Protein AF-A0A7Y4WXP3-F1 (afdb_monomer_lite)

Secondary structure (DSSP, 8-state):
--EEE-S--HHHHHHHHHHHHHHHHTSTTSEEEEEEEE-GGGHHHHHHHHHHHHHHHHHTTHHHHSEEEEEEEE-SSS-EEEEEEE-TTPPPP--TTB--S----TTPPPEEEEEE----TT-SS---TTHHHHHHHHHHH-TT-EEEEEEEESSHHHHHHHHHHHHHHHHHTT---GGGEEEEEEE-SS--S--SPEEEEEEE-

pLDDT: mean 90.66, std 10.78, range [45.22, 98.44]

Structure (mmCIF, N/CA/C/O backbone):
data_AF-A0A7Y4WXP3-F1
#
_entry.id   AF-A0A7Y4WXP3-F1
#
loop_
_atom_site.group_PDB
_atom_site.id
_atom_site.type_symbol
_atom_site.label_atom_id
_atom_site.label_alt_id
_atom_site.label_comp_id
_atom_site.label_asym_id
_atom_site.label_entity_id
_atom_site.label_seq_id
_atom_site.pdbx_PDB_ins_code
_atom_site.Cartn_x
_atom_site.Cartn_y
_atom_site.Cartn_z
_atom_site.occupancy
_atom_site.B_iso_or_equiv
_atom_site.auth_seq_id
_atom_site.auth_comp_id
_atom_site.auth_asym_id
_atom_site.auth_atom_id
_atom_site.pdbx_PDB_model_num
ATOM 1 N N . MET A 1 1 ? -19.118 2.202 16.309 1.00 78.50 1 MET A N 1
ATOM 2 C CA . MET A 1 1 ? -18.748 2.548 14.924 1.00 78.50 1 MET A CA 1
ATOM 3 C C . MET A 1 1 ? -19.053 4.016 14.729 1.00 78.50 1 MET A C 1
ATOM 5 O O . MET A 1 1 ? -20.111 4.427 15.189 1.00 78.50 1 MET A O 1
ATOM 9 N N . LEU A 1 2 ? -18.136 4.791 14.154 1.00 85.81 2 LEU A N 1
ATOM 10 C CA . LEU A 1 2 ? -18.367 6.211 13.863 1.00 85.81 2 LEU A CA 1
ATOM 11 C C . LEU A 1 2 ? -18.708 6.435 12.396 1.00 85.81 2 LEU A C 1
ATOM 13 O O . LEU A 1 2 ? -19.582 7.239 12.097 1.00 85.81 2 LEU A O 1
ATOM 17 N N . ASP A 1 3 ? -18.035 5.707 11.507 1.00 90.44 3 ASP A N 1
ATOM 18 C CA . ASP A 1 3 ? -18.220 5.837 10.068 1.00 90.44 3 ASP A CA 1
ATOM 19 C C . ASP A 1 3 ? -18.029 4.487 9.361 1.00 90.44 3 ASP A C 1
ATOM 21 O O . ASP A 1 3 ? -17.234 3.650 9.805 1.00 90.44 3 ASP A O 1
ATOM 25 N N . GLU A 1 4 ? -18.759 4.288 8.265 1.00 93.62 4 GLU A N 1
ATOM 26 C CA . GLU A 1 4 ? -18.617 3.163 7.338 1.00 93.62 4 GLU A CA 1
ATOM 27 C C . GLU A 1 4 ? -18.835 3.658 5.907 1.00 93.62 4 GLU A C 1
ATOM 29 O O . GLU A 1 4 ? -19.832 4.317 5.604 1.00 93.62 4 GLU A O 1
ATOM 34 N N . HIS A 1 5 ? -17.920 3.308 5.006 1.00 93.62 5 HIS A N 1
ATOM 35 C CA . HIS A 1 5 ? -18.053 3.645 3.595 1.00 93.62 5 HIS A CA 1
ATOM 36 C C . HIS A 1 5 ? -17.331 2.647 2.686 1.00 93.62 5 HIS A C 1
ATOM 38 O O . HIS A 1 5 ? -16.432 1.919 3.106 1.00 93.62 5 HIS A O 1
ATOM 44 N N . GLY A 1 6 ? -17.722 2.625 1.411 1.00 92.69 6 GLY A N 1
ATOM 45 C CA . GLY A 1 6 ? -17.016 1.882 0.370 1.00 92.69 6 GLY A CA 1
ATOM 46 C C . GLY A 1 6 ? -15.751 2.600 -0.108 1.00 92.69 6 GLY A C 1
ATOM 47 O O . GLY A 1 6 ? -15.173 3.449 0.576 1.00 92.69 6 GLY A O 1
ATOM 48 N N . LEU A 1 7 ? -15.321 2.303 -1.331 1.00 87.62 7 LEU A N 1
ATOM 49 C CA . LEU A 1 7 ? -14.223 3.035 -1.955 1.00 87.62 7 LEU A CA 1
ATOM 50 C C . LEU A 1 7 ? -14.673 4.428 -2.392 1.00 87.62 7 LEU A C 1
ATOM 52 O O . LEU A 1 7 ? -15.481 4.570 -3.304 1.00 87.62 7 LEU A O 1
ATOM 56 N N . LEU A 1 8 ? -14.082 5.446 -1.776 1.00 87.69 8 LEU A N 1
ATOM 57 C CA . LEU A 1 8 ? -14.310 6.842 -2.124 1.00 87.69 8 LEU A CA 1
ATOM 58 C C . LEU A 1 8 ? -13.128 7.422 -2.919 1.00 87.69 8 LEU A C 1
ATOM 60 O O . LEU A 1 8 ? -12.007 6.872 -2.872 1.00 87.69 8 LEU A O 1
ATOM 64 N N . PRO A 1 9 ? -13.351 8.540 -3.638 1.00 85.44 9 PRO A N 1
ATOM 65 C CA . PRO A 1 9 ? -12.279 9.419 -4.080 1.00 85.44 9 PRO A CA 1
ATOM 66 C C . PRO A 1 9 ? -11.351 9.784 -2.920 1.00 85.44 9 PRO A C 1
ATOM 68 O O . PRO A 1 9 ? -11.688 9.644 -1.739 1.00 85.44 9 PRO A O 1
ATOM 71 N N . CYS A 1 10 ? -10.138 10.200 -3.260 1.00 82.50 10 CYS A N 1
ATOM 72 C CA . CYS A 1 10 ? -9.115 10.447 -2.258 1.00 82.50 10 CYS A CA 1
ATOM 73 C C . CYS A 1 10 ? -9.513 11.559 -1.289 1.00 82.50 10 CYS A C 1
ATOM 75 O O . CYS A 1 10 ? -9.495 11.324 -0.088 1.00 82.50 10 CYS A O 1
ATOM 77 N N . ASP A 1 11 ? -9.959 12.701 -1.807 1.00 85.69 11 ASP A N 1
ATOM 78 C CA . ASP A 1 11 ? -10.317 13.878 -1.010 1.00 85.69 11 ASP A CA 1
ATOM 79 C C . ASP A 1 11 ? -11.408 13.552 0.017 1.00 85.69 11 ASP A C 1
ATOM 81 O O . ASP A 1 11 ? -11.252 13.837 1.203 1.00 85.69 11 ASP A O 1
ATOM 85 N N . ASP A 1 12 ? -12.451 12.834 -0.409 1.00 89.75 12 ASP A N 1
ATOM 86 C CA . ASP A 1 12 ? -13.522 12.355 0.471 1.00 89.75 12 ASP A CA 1
ATOM 87 C C . ASP A 1 12 ? -12.998 11.385 1.538 1.00 89.75 12 ASP A C 1
ATOM 89 O O . ASP A 1 12 ? -13.399 11.444 2.702 1.00 89.75 12 ASP A O 1
ATOM 93 N N . SER A 1 13 ? -12.083 10.487 1.153 1.00 88.81 13 SER A N 1
ATOM 94 C CA . SER A 1 13 ? -11.455 9.547 2.088 1.00 88.81 13 SER A CA 1
ATOM 95 C C . SER A 1 13 ? -10.627 10.291 3.141 1.00 88.81 13 SER A C 1
ATOM 97 O O . SER A 1 13 ? -10.679 9.944 4.318 1.00 88.81 13 SER A O 1
ATOM 99 N N . LEU A 1 14 ? -9.874 11.317 2.735 1.00 90.38 14 LEU A N 1
ATOM 100 C CA . LEU A 1 14 ? -9.046 12.114 3.639 1.00 90.38 14 LEU A CA 1
ATOM 101 C C . LEU A 1 14 ? -9.892 12.992 4.561 1.00 90.38 14 LEU A C 1
ATOM 103 O O . LEU A 1 14 ? -9.614 13.038 5.754 1.00 90.38 14 LEU A O 1
ATOM 107 N N . GLY A 1 15 ? -10.958 13.614 4.050 1.00 92.50 15 GLY A N 1
ATOM 108 C CA . GLY A 1 15 ? -11.883 14.398 4.871 1.00 92.50 15 GLY A CA 1
ATOM 109 C C . GLY A 1 15 ? -12.534 13.564 5.979 1.00 92.50 15 GLY A C 1
ATOM 110 O O . GLY A 1 15 ? -12.653 14.020 7.116 1.00 92.50 15 GLY A O 1
ATOM 111 N N . ARG A 1 16 ? -12.887 12.305 5.685 1.00 94.88 16 ARG A N 1
ATOM 112 C CA . ARG A 1 16 ? -13.419 11.362 6.685 1.00 94.88 16 ARG A CA 1
ATOM 113 C C . ARG A 1 16 ? -12.378 10.942 7.719 1.00 94.88 16 ARG A C 1
ATOM 115 O O . ARG A 1 16 ? -12.700 10.868 8.903 1.00 94.88 16 ARG A O 1
ATOM 122 N N . LEU A 1 17 ? -11.131 10.714 7.301 1.00 94.94 17 LEU A N 1
ATOM 123 C CA . LEU A 1 17 ? -10.031 10.440 8.230 1.00 94.94 17 LEU A CA 1
ATOM 124 C C . LEU A 1 17 ? -9.752 11.634 9.145 1.00 94.94 17 LEU A C 1
ATOM 126 O O . LEU A 1 17 ? -9.606 11.444 10.347 1.00 94.94 17 LEU A O 1
ATOM 130 N N . ASP A 1 18 ? -9.746 12.855 8.607 1.00 94.88 18 ASP A N 1
ATOM 131 C CA . ASP A 1 18 ? -9.547 14.073 9.394 1.00 94.88 18 ASP A CA 1
ATOM 132 C C . ASP A 1 18 ? -10.668 14.259 10.432 1.00 94.88 18 ASP A C 1
ATOM 134 O O . ASP A 1 18 ? -10.387 14.553 11.596 1.00 94.88 18 ASP A O 1
ATOM 138 N N . ALA A 1 19 ? -11.929 14.013 10.054 1.00 96.06 19 ALA A N 1
ATOM 139 C CA . ALA A 1 19 ? -13.057 14.026 10.989 1.00 96.06 19 ALA A CA 1
ATOM 140 C C . ALA A 1 19 ? -12.912 12.956 12.086 1.00 96.06 19 ALA A C 1
ATOM 142 O O . ALA A 1 19 ? -13.163 13.223 13.263 1.00 96.06 19 ALA A O 1
ATOM 143 N N . TRP A 1 20 ? -12.461 11.756 11.717 1.00 97.06 20 TRP A N 1
ATOM 144 C CA . TRP A 1 20 ? -12.212 10.671 12.662 1.00 97.06 20 TRP A CA 1
ATOM 145 C C . TRP A 1 20 ? -11.066 10.985 13.634 1.00 97.06 20 TRP A C 1
ATOM 147 O O . TRP A 1 20 ? -11.205 10.753 14.836 1.00 97.06 20 TRP A O 1
ATOM 157 N N . TYR A 1 21 ? -9.961 11.570 13.162 1.00 96.81 21 TYR A N 1
ATOM 158 C CA . TYR A 1 21 ? -8.878 12.018 14.040 1.00 96.81 21 TYR A CA 1
ATOM 159 C C . TYR A 1 21 ? -9.332 13.131 14.978 1.00 96.81 21 TYR A C 1
ATOM 161 O O . TYR A 1 21 ? -8.973 13.099 16.150 1.00 96.81 21 TYR A O 1
ATOM 169 N N . ALA A 1 22 ? -10.145 14.079 14.502 1.00 96.31 22 ALA A N 1
ATOM 170 C CA . ALA A 1 22 ? -10.689 15.139 15.345 1.00 96.31 22 ALA A CA 1
ATOM 171 C C . ALA A 1 22 ? -11.556 14.575 16.485 1.00 96.31 22 ALA A C 1
ATOM 173 O O . ALA A 1 22 ? -11.414 15.000 17.634 1.00 96.31 22 ALA A O 1
ATOM 174 N N . ASP A 1 23 ? -12.403 13.576 16.207 1.00 96.75 23 ASP A N 1
ATOM 175 C CA . ASP A 1 23 ? -13.174 12.887 17.252 1.00 96.75 23 ASP A CA 1
ATOM 176 C C . ASP A 1 23 ? -12.261 12.180 18.268 1.00 96.75 23 ASP A C 1
ATOM 178 O O . ASP A 1 23 ? -12.477 12.286 19.477 1.00 96.75 23 ASP A O 1
ATOM 182 N N . LEU A 1 24 ? -11.200 11.515 17.806 1.00 96.94 24 LEU A N 1
ATOM 183 C CA . LEU A 1 24 ? -10.218 10.874 18.685 1.00 96.94 24 LEU A CA 1
ATOM 184 C C . LEU A 1 24 ? -9.427 11.887 19.524 1.00 96.94 24 LEU A C 1
ATOM 186 O O . LEU A 1 24 ? -9.215 11.648 20.710 1.00 96.94 24 LEU A O 1
ATOM 190 N N . SER A 1 25 ? -9.046 13.037 18.963 1.00 96.19 25 SER A N 1
ATOM 191 C CA . SER A 1 25 ? -8.381 14.117 19.703 1.00 96.19 25 SER A CA 1
ATOM 192 C C . SER A 1 25 ? -9.266 14.698 20.806 1.00 96.19 25 SER A C 1
ATOM 194 O O . SER A 1 25 ? -8.765 15.019 21.881 1.00 96.19 25 SER A O 1
ATOM 196 N N . ASN A 1 26 ? -10.581 14.767 20.584 1.00 96.19 26 ASN A N 1
ATOM 197 C CA . ASN A 1 26 ? -11.550 15.159 21.612 1.00 96.19 26 ASN A CA 1
ATOM 198 C C . ASN A 1 26 ? -11.782 14.065 22.671 1.00 96.19 26 ASN A C 1
ATOM 200 O O . ASN A 1 26 ? -12.404 14.321 23.700 1.00 96.19 26 ASN A O 1
ATOM 204 N N . ASN A 1 27 ? -11.287 12.847 22.440 1.00 96.19 27 ASN A N 1
ATOM 205 C CA . ASN A 1 27 ? -11.459 11.694 23.316 1.00 96.19 27 ASN A CA 1
ATOM 206 C C . ASN A 1 27 ? -10.117 10.950 23.517 1.00 96.19 27 ASN A C 1
ATOM 208 O O . ASN A 1 27 ? -10.019 9.774 23.152 1.00 96.19 27 ASN A O 1
ATOM 212 N N . PRO A 1 28 ? -9.097 11.584 24.131 1.00 92.75 28 PRO A N 1
ATOM 213 C CA . PRO A 1 28 ? -7.689 11.163 24.055 1.00 92.75 28 PRO A CA 1
ATOM 214 C C . PRO A 1 28 ? -7.374 9.789 24.665 1.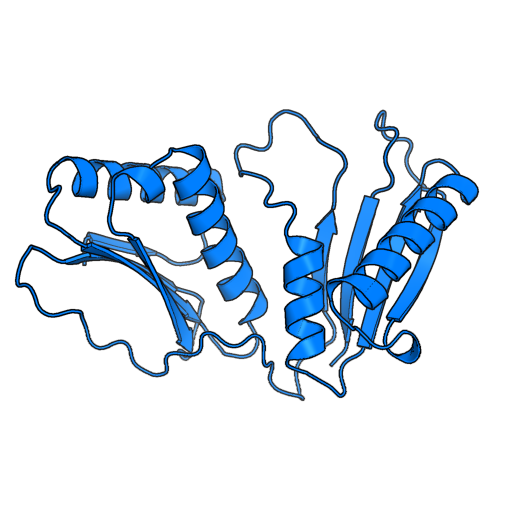00 92.75 28 PRO A C 1
ATOM 216 O O . PRO A 1 28 ? -6.364 9.185 24.328 1.00 92.75 28 PRO A O 1
ATOM 219 N N . ASN A 1 29 ? -8.244 9.265 25.533 1.00 94.69 29 ASN A N 1
ATOM 220 C CA . ASN A 1 29 ? -8.092 7.926 26.115 1.00 94.69 29 ASN A CA 1
ATOM 221 C C . ASN A 1 29 ? -8.729 6.818 25.255 1.00 94.69 29 ASN A C 1
ATOM 223 O O . ASN A 1 29 ? -8.836 5.674 25.695 1.00 94.69 29 ASN A O 1
ATOM 227 N N . SER A 1 30 ? -9.236 7.160 24.070 1.00 96.69 30 SER A N 1
ATOM 228 C CA . SER A 1 30 ? -9.858 6.204 23.157 1.00 96.69 30 SER A CA 1
ATOM 229 C C . SER A 1 30 ? -8.848 5.628 22.173 1.00 96.69 30 SER A C 1
ATOM 231 O O . SER A 1 30 ? -7.910 6.300 21.756 1.00 96.69 30 SER A O 1
ATOM 233 N N . ILE A 1 31 ? -9.111 4.406 21.720 1.00 96.88 31 ILE A N 1
ATOM 234 C CA . ILE A 1 31 ? -8.359 3.770 20.640 1.00 96.88 31 ILE A CA 1
ATOM 235 C C . ILE A 1 31 ? -9.097 4.016 19.326 1.00 96.88 31 ILE A C 1
ATOM 237 O O . ILE A 1 31 ? -10.288 3.712 19.201 1.00 96.88 31 ILE A O 1
ATOM 241 N N . GLY A 1 32 ? -8.386 4.523 18.325 1.00 97.50 32 GLY A N 1
ATOM 242 C CA . GLY A 1 32 ? -8.854 4.531 16.948 1.00 97.50 32 GLY A CA 1
ATOM 243 C C . GLY A 1 32 ? -8.625 3.166 16.309 1.00 97.50 32 GLY A C 1
ATOM 244 O O . GLY A 1 32 ? -7.487 2.721 16.216 1.00 97.50 32 GLY A O 1
ATOM 245 N N . LEU A 1 33 ? -9.676 2.500 15.833 1.00 97.75 33 LEU A N 1
ATOM 246 C CA . LEU A 1 33 ? -9.557 1.302 15.000 1.00 97.75 33 LEU A CA 1
ATOM 247 C C . LEU A 1 33 ? -10.117 1.562 13.595 1.00 97.75 33 LEU A C 1
ATOM 249 O O . LEU A 1 33 ? -11.306 1.823 13.438 1.00 97.75 33 LEU A O 1
ATOM 253 N N . ALA A 1 34 ? -9.266 1.435 12.579 1.00 97.50 34 ALA A N 1
ATOM 254 C CA . ALA A 1 34 ? -9.651 1.425 11.173 1.00 97.50 34 ALA A CA 1
ATOM 255 C C . ALA A 1 34 ? -9.614 -0.010 10.631 1.00 97.50 34 ALA A C 1
ATOM 257 O O . ALA A 1 34 ? -8.593 -0.697 10.731 1.00 97.50 34 ALA A O 1
ATOM 258 N N . VAL A 1 35 ? -10.721 -0.460 10.044 1.00 97.56 35 VAL A N 1
ATOM 259 C CA . VAL A 1 35 ? -10.845 -1.786 9.431 1.00 97.56 35 VAL A CA 1
ATOM 260 C C . VAL A 1 35 ? -11.071 -1.618 7.938 1.00 97.56 35 VAL A C 1
ATOM 262 O O . VAL A 1 35 ? -12.003 -0.928 7.535 1.00 97.56 35 VAL A O 1
ATOM 265 N N . VAL A 1 36 ? -10.232 -2.254 7.124 1.00 97.25 36 VAL A N 1
ATOM 266 C CA . VAL A 1 36 ? -10.422 -2.348 5.675 1.00 97.25 36 VAL A CA 1
ATOM 267 C C . VAL A 1 36 ? -10.782 -3.785 5.342 1.00 97.25 36 VAL A C 1
ATOM 269 O O . VAL A 1 36 ? -9.926 -4.672 5.384 1.00 97.25 36 VAL A O 1
ATOM 272 N N . SER A 1 37 ? -12.052 -4.022 5.040 1.00 97.19 37 SER A N 1
ATOM 273 C CA . SER A 1 37 ? -12.547 -5.328 4.628 1.00 97.19 37 SER A CA 1
ATOM 274 C C . SER A 1 37 ? -12.807 -5.364 3.129 1.00 97.19 37 SER A C 1
ATOM 276 O O . SER A 1 37 ? -13.087 -4.342 2.512 1.00 97.19 37 SER A O 1
ATOM 278 N N . GLY A 1 38 ? -12.646 -6.525 2.511 1.00 96.31 38 GLY A N 1
ATOM 279 C CA . GLY A 1 38 ? -12.920 -6.706 1.092 1.00 96.31 38 GLY A CA 1
ATOM 280 C C . GLY A 1 38 ? -12.649 -8.132 0.641 1.00 96.31 38 GLY A C 1
ATOM 281 O O . GLY A 1 38 ? -12.191 -8.957 1.438 1.00 96.31 38 GLY A O 1
ATOM 282 N N . PRO A 1 39 ? -12.916 -8.438 -0.630 1.00 96.19 39 PRO A N 1
ATOM 283 C CA . PRO A 1 39 ? -12.768 -9.787 -1.126 1.00 96.19 39 PRO A CA 1
ATOM 284 C C . PRO A 1 39 ? -11.272 -10.106 -1.323 1.00 96.19 39 PRO A C 1
ATOM 286 O O . PRO A 1 39 ? -10.476 -9.207 -1.630 1.00 96.19 39 PRO A O 1
ATOM 289 N N . PRO A 1 40 ? -10.842 -11.365 -1.121 1.00 94.75 40 PRO A N 1
ATOM 290 C CA . PRO A 1 40 ? -9.423 -11.730 -1.103 1.00 94.75 40 PRO A CA 1
ATOM 291 C C . PRO A 1 40 ? -8.700 -11.441 -2.430 1.00 94.75 40 PRO A C 1
ATOM 293 O O . PRO A 1 40 ? -7.506 -11.135 -2.431 1.00 94.75 40 PRO A O 1
ATOM 296 N N . GLU A 1 41 ? -9.406 -11.477 -3.560 1.00 93.94 41 GLU A N 1
ATOM 297 C CA . GLU A 1 41 ? -8.900 -11.110 -4.885 1.00 93.94 41 GLU A CA 1
ATOM 298 C C . GLU A 1 41 ? -8.567 -9.612 -5.022 1.00 93.94 41 GLU A C 1
ATOM 300 O O . GLU A 1 41 ? -7.672 -9.233 -5.783 1.00 93.94 41 GLU A O 1
ATOM 305 N N . GLU A 1 42 ? -9.219 -8.751 -4.238 1.00 92.88 42 GLU A N 1
ATOM 306 C CA . GLU A 1 42 ? -8.968 -7.309 -4.215 1.00 92.88 42 GLU A CA 1
ATOM 307 C C . GLU A 1 42 ? -8.064 -6.874 -3.056 1.00 92.88 42 GLU A C 1
ATOM 309 O O . GLU A 1 42 ? -7.900 -5.677 -2.810 1.00 92.88 42 GLU A O 1
ATOM 314 N N . LYS A 1 43 ? -7.397 -7.817 -2.375 1.00 93.69 43 LYS A N 1
ATOM 315 C CA . LYS A 1 43 ? -6.522 -7.527 -1.226 1.00 93.69 43 LYS A CA 1
ATOM 316 C C . LYS A 1 43 ? -5.499 -6.426 -1.503 1.00 93.69 43 LYS A C 1
ATOM 318 O O . LYS A 1 43 ? -5.214 -5.620 -0.621 1.00 93.69 43 LYS A O 1
ATOM 323 N N . HIS A 1 44 ? -4.976 -6.341 -2.725 1.00 91.19 44 HIS A N 1
ATOM 324 C CA . HIS A 1 44 ? -4.078 -5.261 -3.130 1.00 91.19 44 HIS A CA 1
ATOM 325 C C . HIS A 1 44 ? -4.676 -3.868 -2.891 1.00 91.19 44 HIS A C 1
ATOM 327 O O . HIS A 1 44 ? -4.001 -2.999 -2.344 1.00 91.19 44 HIS A O 1
ATOM 333 N N . ARG A 1 45 ? -5.957 -3.661 -3.207 1.00 91.00 45 ARG A N 1
ATOM 334 C CA . ARG A 1 45 ? -6.654 -2.393 -2.967 1.00 91.00 45 ARG A CA 1
ATOM 335 C C . ARG A 1 45 ? -6.826 -2.144 -1.470 1.00 91.00 45 ARG A C 1
ATOM 337 O O . ARG A 1 45 ? -6.576 -1.027 -1.026 1.00 91.00 45 ARG A O 1
ATOM 344 N N . SER A 1 46 ? -7.174 -3.168 -0.687 1.00 93.06 46 SER A N 1
ATOM 345 C CA . SER A 1 46 ? -7.292 -3.053 0.775 1.00 93.06 46 SER A CA 1
ATOM 346 C C . SER A 1 46 ? -5.963 -2.675 1.436 1.00 93.06 46 SER A C 1
ATOM 348 O O . SER A 1 46 ? -5.922 -1.810 2.311 1.00 93.06 46 SER A O 1
ATOM 350 N N . VAL A 1 47 ? -4.856 -3.265 0.971 1.00 92.88 47 VAL A N 1
ATOM 351 C CA . VAL A 1 47 ? -3.494 -2.907 1.389 1.00 92.88 47 VAL A CA 1
ATOM 352 C C . VAL A 1 47 ? -3.199 -1.443 1.068 1.00 92.88 47 VAL A C 1
ATOM 354 O O . VAL A 1 47 ? -2.812 -0.703 1.970 1.00 92.88 47 VAL A O 1
ATOM 357 N N . PHE A 1 48 ? -3.441 -0.988 -0.166 1.00 88.75 48 PHE A N 1
ATOM 358 C CA . PHE A 1 48 ? -3.218 0.417 -0.530 1.00 88.75 48 PHE A CA 1
ATOM 359 C C . PHE A 1 48 ? -4.074 1.391 0.276 1.00 88.75 48 PHE A C 1
ATOM 361 O O . PHE A 1 48 ? -3.592 2.455 0.654 1.00 88.75 48 PHE A O 1
ATOM 368 N N . ARG A 1 49 ? -5.323 1.033 0.587 1.00 90.00 49 ARG A N 1
ATOM 369 C CA . ARG A 1 49 ? -6.188 1.873 1.423 1.00 90.00 49 ARG A CA 1
ATOM 370 C C . ARG A 1 49 ? -5.678 1.978 2.850 1.00 90.00 49 ARG A C 1
ATOM 372 O O . ARG A 1 49 ? -5.604 3.088 3.362 1.00 90.00 49 ARG A O 1
ATOM 379 N N . GLN A 1 50 ? -5.249 0.876 3.459 1.00 92.94 50 GLN A N 1
ATOM 380 C CA . GLN A 1 50 ? -4.606 0.952 4.768 1.00 92.94 50 GLN A CA 1
ATOM 381 C C . GLN A 1 50 ? -3.334 1.812 4.722 1.00 92.94 50 GLN A C 1
ATOM 383 O O . GLN A 1 50 ? -3.128 2.640 5.607 1.00 92.94 50 GLN A O 1
ATOM 388 N N . HIS A 1 51 ? -2.486 1.628 3.708 1.00 89.12 51 HIS A N 1
ATOM 389 C CA . HIS A 1 51 ? -1.263 2.415 3.543 1.00 89.12 51 HIS A CA 1
ATOM 390 C C . HIS A 1 51 ? -1.557 3.914 3.425 1.00 89.12 51 HIS A C 1
ATOM 392 O O . HIS A 1 51 ? -0.931 4.708 4.122 1.00 89.12 51 HIS A O 1
ATOM 398 N N . LEU A 1 52 ? -2.568 4.294 2.638 1.00 87.69 52 LEU A N 1
ATOM 399 C CA . LEU A 1 52 ? -3.037 5.676 2.532 1.00 87.69 52 LEU A CA 1
ATOM 400 C C . LEU A 1 52 ? -3.450 6.242 3.898 1.00 87.69 52 LEU A C 1
ATOM 402 O O . LEU A 1 52 ? -3.034 7.343 4.249 1.00 87.69 52 LEU A O 1
ATOM 406 N N . MET A 1 53 ? -4.224 5.488 4.686 1.00 91.31 53 MET A N 1
ATOM 407 C CA . MET A 1 53 ? -4.638 5.925 6.025 1.00 91.31 53 MET A CA 1
ATOM 408 C C . MET A 1 53 ? -3.435 6.124 6.947 1.00 91.31 53 MET A C 1
ATOM 410 O O . MET A 1 53 ? -3.320 7.150 7.609 1.00 91.31 53 MET A O 1
ATOM 414 N N . GLN A 1 54 ? -2.495 5.177 6.948 1.00 91.50 54 GLN A N 1
ATOM 415 C CA . GLN A 1 54 ? -1.275 5.265 7.749 1.00 91.50 54 GLN A CA 1
ATOM 416 C C . GLN A 1 54 ? -0.391 6.445 7.326 1.00 91.50 54 GLN A C 1
ATOM 418 O O . GLN A 1 54 ? 0.154 7.146 8.180 1.00 91.50 54 GLN A O 1
ATOM 423 N N . ALA A 1 55 ? -0.248 6.681 6.020 1.00 87.38 55 ALA A N 1
ATOM 424 C CA . ALA A 1 55 ? 0.499 7.810 5.480 1.00 87.38 55 ALA A CA 1
ATOM 425 C C . ALA A 1 55 ? -0.151 9.142 5.873 1.00 87.38 55 ALA A C 1
ATOM 427 O O . ALA A 1 55 ? 0.539 10.053 6.329 1.00 87.38 55 ALA A O 1
ATOM 428 N N . ASN A 1 56 ? -1.476 9.237 5.774 1.00 89.56 56 ASN A N 1
ATOM 429 C CA . ASN A 1 56 ? -2.226 10.416 6.183 1.00 89.56 56 ASN A CA 1
ATOM 430 C C . ASN A 1 56 ? -2.145 10.660 7.704 1.00 89.56 56 ASN A C 1
ATOM 432 O O . ASN A 1 56 ? -1.882 11.788 8.115 1.00 89.56 56 ASN A O 1
ATOM 436 N N . ALA A 1 57 ? -2.244 9.619 8.537 1.00 92.00 57 ALA A N 1
ATOM 437 C CA . ALA A 1 57 ? -2.053 9.737 9.983 1.00 92.00 57 ALA A CA 1
ATOM 438 C C . ALA A 1 57 ? -0.657 10.270 10.346 1.00 92.00 57 ALA A C 1
ATOM 440 O O . ALA A 1 57 ? -0.535 11.125 11.222 1.00 92.00 57 ALA A O 1
ATOM 441 N N . ARG A 1 58 ? 0.395 9.813 9.650 1.00 90.56 58 ARG A N 1
ATOM 442 C CA . ARG A 1 58 ? 1.761 10.342 9.820 1.00 90.56 58 ARG A CA 1
ATOM 443 C C . ARG A 1 58 ? 1.865 11.792 9.361 1.00 90.56 58 ARG A C 1
ATOM 445 O O . ARG A 1 58 ? 2.428 12.613 10.073 1.00 90.56 58 ARG A O 1
ATOM 452 N N . PHE A 1 59 ? 1.299 12.118 8.200 1.00 87.31 59 PHE A N 1
ATOM 453 C CA . PHE A 1 59 ? 1.291 13.480 7.664 1.00 87.31 59 PHE A CA 1
ATOM 454 C C . PHE A 1 59 ? 0.611 14.471 8.621 1.00 87.31 59 PHE A C 1
ATOM 456 O O . PHE A 1 59 ? 1.124 15.563 8.854 1.00 87.31 59 PHE A O 1
ATOM 463 N N . ARG A 1 60 ? -0.504 14.065 9.237 1.00 89.31 60 ARG A N 1
ATOM 464 C CA . ARG A 1 60 ? -1.225 14.838 10.259 1.00 89.31 60 ARG A CA 1
ATOM 465 C C . ARG A 1 60 ? -0.582 14.785 11.649 1.00 89.31 60 ARG A C 1
ATOM 467 O O . ARG A 1 60 ? -1.102 15.416 12.562 1.00 89.31 60 ARG A O 1
ATOM 474 N N . LYS A 1 61 ? 0.501 14.017 11.835 1.00 91.38 61 LYS A N 1
ATOM 475 C CA . LYS A 1 61 ? 1.093 13.669 13.143 1.00 91.38 61 LYS A CA 1
ATOM 476 C C . LYS A 1 61 ? 0.105 13.026 14.125 1.00 91.38 61 LYS A C 1
ATOM 478 O O . LYS A 1 61 ? 0.379 12.921 15.315 1.00 91.38 61 LYS A O 1
ATOM 483 N N . ALA A 1 62 ? -1.030 12.534 13.631 1.00 91.81 62 ALA A N 1
ATOM 484 C CA . ALA A 1 62 ? -2.055 11.875 14.429 1.00 91.81 62 ALA A CA 1
ATOM 485 C C . ALA A 1 62 ? -1.493 10.628 15.124 1.00 91.81 62 ALA A C 1
ATOM 487 O O . ALA A 1 62 ? -1.777 10.388 16.291 1.00 91.81 62 ALA A O 1
ATOM 488 N N . SER A 1 63 ? -0.621 9.874 14.448 1.00 89.44 63 SER A N 1
ATOM 489 C CA . SER A 1 63 ? 0.027 8.688 15.025 1.00 89.44 63 SER A CA 1
ATOM 490 C C . SER A 1 63 ? 1.021 8.985 16.156 1.00 89.44 63 SER A C 1
ATOM 492 O O . SER A 1 63 ? 1.473 8.048 16.803 1.00 89.44 63 SER A O 1
ATOM 494 N N . GLU A 1 64 ? 1.411 10.247 16.365 1.00 92.12 64 GLU A N 1
ATOM 495 C CA . GLU A 1 64 ? 2.297 10.650 17.470 1.00 92.12 64 GLU A CA 1
ATOM 496 C C . GLU A 1 64 ? 1.515 10.905 18.766 1.00 92.12 64 GLU A C 1
ATOM 498 O O . GLU A 1 64 ? 2.094 10.855 19.849 1.00 92.12 64 GLU A O 1
ATOM 503 N N . VAL A 1 65 ? 0.210 11.180 18.658 1.00 93.06 65 VAL A N 1
ATOM 504 C CA . VAL A 1 65 ? -0.628 11.623 19.785 1.00 93.06 65 VAL A CA 1
ATOM 505 C C . VAL A 1 65 ? -1.879 10.768 20.008 1.00 93.06 65 VAL A C 1
ATOM 507 O O . VAL A 1 65 ? -2.489 10.869 21.067 1.00 93.06 65 VAL A O 1
ATOM 510 N N . LEU A 1 66 ? -2.265 9.925 19.045 1.00 94.38 66 LEU A N 1
ATOM 511 C CA . LEU A 1 66 ? -3.422 9.028 19.121 1.00 94.38 66 LEU A CA 1
ATOM 512 C C . LEU A 1 66 ? -2.986 7.558 19.075 1.00 94.38 66 LEU A C 1
ATOM 514 O O . LEU A 1 66 ? -2.117 7.180 18.284 1.00 94.38 66 LEU A O 1
ATOM 518 N N . GLU A 1 67 ? -3.662 6.697 19.840 1.00 95.06 67 GLU A N 1
ATOM 519 C CA . GLU A 1 67 ? -3.518 5.245 19.696 1.00 95.06 67 GLU A CA 1
ATOM 520 C C . GLU A 1 67 ? -4.352 4.754 18.503 1.00 95.06 67 GLU A C 1
ATOM 522 O O . GLU A 1 67 ? -5.571 4.605 18.595 1.00 95.06 67 GLU A O 1
ATOM 527 N N . LEU A 1 68 ? -3.694 4.497 17.369 1.00 96.56 68 LEU A N 1
ATOM 528 C CA . LEU A 1 68 ? -4.335 4.063 16.124 1.00 96.56 68 LEU A CA 1
ATOM 529 C C . LEU A 1 68 ? -3.995 2.604 15.794 1.00 96.56 68 LEU A C 1
ATOM 531 O O . LEU A 1 68 ? -2.830 2.203 15.790 1.00 96.56 68 LEU A O 1
ATOM 535 N N . LYS A 1 69 ? -5.012 1.816 15.443 1.00 96.31 69 LYS A N 1
ATOM 536 C CA . LYS A 1 69 ? -4.914 0.422 14.994 1.00 96.31 69 LYS A CA 1
ATOM 537 C C . LYS A 1 69 ? -5.520 0.289 13.606 1.00 96.31 69 LYS A C 1
ATOM 539 O O . LYS A 1 69 ? -6.590 0.825 13.332 1.00 96.31 69 LYS A O 1
ATOM 544 N N . TYR A 1 70 ? -4.840 -0.461 12.747 1.00 96.12 70 TYR A N 1
ATOM 545 C CA . TYR A 1 70 ? -5.269 -0.727 11.378 1.00 96.12 70 TYR A CA 1
ATOM 546 C C . TYR A 1 70 ? -5.360 -2.230 11.171 1.00 96.12 70 TYR A C 1
ATOM 548 O O . TYR A 1 70 ? -4.404 -2.949 11.466 1.00 96.12 70 TYR A O 1
ATOM 556 N N . VAL A 1 71 ? -6.497 -2.694 10.670 1.00 96.62 71 VAL A N 1
ATOM 557 C CA . VAL A 1 71 ? -6.773 -4.114 10.458 1.00 96.62 71 VAL A CA 1
ATOM 558 C C . VAL A 1 71 ? -7.290 -4.319 9.044 1.00 96.62 71 VAL A C 1
ATOM 560 O O . VAL A 1 71 ? -8.161 -3.582 8.584 1.00 96.62 71 VAL A O 1
ATOM 563 N N . ARG A 1 72 ? -6.787 -5.352 8.366 1.00 96.75 72 ARG A N 1
ATOM 564 C CA . ARG A 1 72 ? -7.397 -5.884 7.145 1.00 96.75 72 ARG A CA 1
ATOM 565 C C . ARG A 1 72 ? -8.178 -7.145 7.453 1.00 96.75 72 ARG A C 1
ATOM 567 O O . ARG A 1 72 ? -7.739 -7.964 8.260 1.00 96.75 72 ARG A O 1
ATOM 574 N N . ALA A 1 73 ? -9.312 -7.306 6.790 1.00 96.81 73 ALA A N 1
ATOM 575 C CA . ALA A 1 73 ? -10.148 -8.490 6.908 1.00 96.81 73 ALA A CA 1
ATOM 576 C C . ALA A 1 73 ? -10.665 -8.939 5.540 1.00 96.81 73 ALA A C 1
ATOM 578 O O . ALA A 1 73 ? -10.914 -8.120 4.657 1.00 96.81 73 ALA A O 1
ATOM 579 N N . ASN A 1 74 ? -10.855 -10.243 5.373 1.00 96.00 74 ASN A N 1
ATOM 580 C CA . ASN A 1 74 ? -11.500 -10.787 4.186 1.00 96.00 74 ASN A CA 1
ATOM 581 C C . ASN A 1 74 ? -13.020 -10.799 4.394 1.00 96.00 74 ASN A C 1
ATOM 583 O O . ASN A 1 74 ? -13.525 -11.334 5.382 1.00 96.00 74 ASN A O 1
ATOM 587 N N . SER A 1 75 ? -13.766 -10.242 3.449 1.00 94.25 75 SER A N 1
ATOM 588 C CA . SER A 1 75 ? -15.228 -10.255 3.456 1.00 94.25 75 SER A CA 1
ATOM 589 C C . SER A 1 75 ? -15.763 -10.467 2.046 1.00 94.25 75 SER A C 1
ATOM 591 O O . SER A 1 75 ? -15.196 -9.915 1.103 1.00 94.25 75 SER A O 1
ATOM 593 N N . PRO A 1 76 ? -16.864 -11.217 1.872 1.00 90.31 76 PRO A N 1
ATOM 594 C CA . PRO A 1 76 ? -17.529 -11.272 0.580 1.00 90.31 76 PRO A CA 1
ATOM 595 C C . PRO A 1 76 ? -18.088 -9.887 0.215 1.00 90.31 76 PRO A C 1
ATOM 597 O O . PRO A 1 76 ? -18.542 -9.144 1.087 1.00 90.31 76 PRO A O 1
ATOM 600 N N . GLY A 1 77 ? -18.094 -9.564 -1.078 1.00 91.81 77 GLY A N 1
ATOM 601 C CA . GLY A 1 77 ? -18.648 -8.313 -1.598 1.00 91.81 77 GLY A CA 1
ATOM 602 C C . GLY A 1 77 ? -17.593 -7.241 -1.854 1.00 91.81 77 GLY A C 1
ATOM 603 O O . GLY A 1 77 ? -16.441 -7.551 -2.128 1.00 91.81 77 GLY A O 1
ATOM 604 N N . GLU A 1 78 ? -18.009 -5.979 -1.823 1.00 93.94 78 GLU A N 1
ATOM 605 C CA . GLU A 1 78 ? -17.146 -4.834 -2.126 1.00 93.94 78 GLU A CA 1
ATOM 606 C C . GLU A 1 78 ? -16.241 -4.451 -0.948 1.00 93.94 78 GLU A C 1
ATOM 608 O O . GLU A 1 78 ? -16.501 -4.803 0.205 1.00 93.94 78 GLU A O 1
ATOM 613 N N . ILE A 1 79 ? -15.183 -3.687 -1.239 1.00 94.62 79 ILE A N 1
ATOM 614 C CA . ILE A 1 79 ? -14.311 -3.137 -0.200 1.00 94.62 79 ILE A CA 1
ATOM 615 C C . ILE A 1 79 ? -15.081 -2.148 0.671 1.00 94.62 79 ILE A C 1
ATOM 617 O O . ILE A 1 79 ? -15.690 -1.205 0.162 1.00 94.62 79 ILE A O 1
ATOM 621 N N . LYS A 1 80 ? -14.962 -2.323 1.985 1.00 95.94 80 LYS A N 1
ATOM 622 C CA . LYS A 1 80 ? -15.513 -1.445 3.012 1.00 95.94 80 LYS A CA 1
ATOM 623 C C . LYS A 1 80 ? -14.416 -0.952 3.939 1.00 95.94 80 LYS A C 1
ATOM 625 O O . LYS A 1 80 ? -13.457 -1.655 4.251 1.00 95.94 80 LYS A O 1
ATOM 630 N N . ILE A 1 81 ? -14.584 0.276 4.391 1.00 96.75 81 ILE A N 1
ATOM 631 C CA . ILE A 1 81 ? -13.735 0.942 5.363 1.00 96.75 81 ILE A CA 1
ATOM 632 C C . ILE A 1 81 ? -14.626 1.293 6.546 1.00 96.75 81 ILE A C 1
ATOM 634 O O . ILE A 1 81 ? -15.641 1.964 6.374 1.00 96.75 81 ILE A O 1
ATOM 638 N N . GLN A 1 82 ? -14.251 0.835 7.736 1.00 97.06 82 GLN A N 1
ATOM 639 C CA . GLN A 1 82 ? -14.959 1.133 8.975 1.00 97.06 82 GLN A CA 1
ATOM 640 C C . GLN A 1 82 ? -14.025 1.848 9.942 1.00 97.06 82 GLN A C 1
ATOM 642 O O . GLN A 1 82 ? -12.938 1.350 10.245 1.00 97.06 82 GLN A O 1
ATOM 647 N N . LEU A 1 83 ? -14.470 2.992 10.453 1.00 97.62 83 LEU A N 1
ATOM 648 C CA . LEU A 1 83 ? -13.730 3.802 11.413 1.00 97.62 83 LEU A CA 1
ATOM 649 C C . LEU A 1 83 ? -14.428 3.737 12.770 1.00 97.62 83 LEU A C 1
ATOM 651 O O . LEU A 1 83 ? -15.614 4.050 12.929 1.00 97.62 83 LEU A O 1
ATOM 655 N N . TRP A 1 84 ? -13.681 3.298 13.773 1.00 97.56 84 TRP A N 1
ATOM 656 C CA . TRP A 1 84 ? -14.163 3.097 15.128 1.00 97.56 84 TRP A CA 1
ATOM 657 C C . TRP A 1 84 ? -13.391 3.987 16.089 1.00 97.56 84 TRP A C 1
ATOM 659 O O . TRP A 1 84 ? -12.166 4.083 16.024 1.00 97.56 84 TRP A O 1
ATOM 669 N N . ARG A 1 85 ? -14.116 4.576 17.038 1.00 97.25 85 ARG A N 1
ATOM 670 C CA . ARG A 1 85 ? -13.558 5.004 18.315 1.00 97.25 85 ARG A CA 1
ATOM 671 C C . ARG A 1 85 ? -13.969 3.996 19.373 1.00 97.25 85 ARG A C 1
ATOM 673 O O . ARG A 1 85 ? -15.159 3.740 19.560 1.00 97.25 85 ARG A O 1
ATOM 680 N N . ILE A 1 86 ? -12.983 3.425 20.044 1.00 97.19 86 ILE A N 1
ATOM 681 C CA . ILE A 1 86 ? -13.173 2.494 21.151 1.00 97.19 86 ILE A CA 1
ATOM 682 C C . ILE A 1 86 ? -12.881 3.284 22.429 1.00 97.19 86 ILE A C 1
ATOM 684 O O . ILE A 1 86 ? -11.737 3.700 22.612 1.00 97.19 86 ILE A O 1
ATOM 688 N N . PRO A 1 87 ? -13.880 3.549 23.287 1.00 96.25 87 PRO A N 1
ATOM 689 C CA . PRO A 1 87 ? -13.664 4.319 24.508 1.00 96.25 87 PRO A CA 1
ATOM 690 C C . PRO A 1 87 ? -12.713 3.589 25.465 1.00 96.25 87 PRO A C 1
ATOM 692 O O . PRO A 1 87 ? -12.550 2.370 25.381 1.00 96.25 87 PRO A O 1
ATOM 695 N N . ALA A 1 88 ? -12.120 4.324 26.406 1.00 94.56 88 ALA A N 1
ATOM 696 C CA . ALA A 1 88 ? -11.277 3.747 27.451 1.00 94.56 88 ALA A CA 1
ATOM 697 C C . ALA A 1 88 ? -12.024 2.637 28.215 1.00 94.56 88 ALA A C 1
ATOM 699 O O . ALA A 1 88 ? -13.148 2.840 28.671 1.00 94.56 88 ALA A O 1
ATOM 700 N N . GLY A 1 89 ? -11.415 1.454 28.326 1.00 92.75 89 GLY A N 1
ATOM 701 C CA . GLY A 1 89 ? -12.041 0.273 28.938 1.00 92.75 89 GLY A CA 1
ATOM 702 C C . GLY A 1 89 ? -13.114 -0.415 28.080 1.00 92.75 89 GLY A C 1
ATOM 703 O O . GLY A 1 89 ? -13.663 -1.432 28.497 1.00 92.75 89 GLY A O 1
ATOM 704 N N . GLY A 1 90 ? -13.410 0.101 26.884 1.00 93.25 90 GLY A N 1
ATOM 705 C CA . GLY A 1 90 ? -14.328 -0.517 25.934 1.00 93.25 90 GLY A CA 1
ATOM 706 C C . GLY A 1 90 ? -13.742 -1.772 25.283 1.00 93.25 90 GLY A C 1
ATOM 707 O O . GLY A 1 90 ? -12.542 -1.864 25.024 1.00 93.25 90 GLY A O 1
ATOM 708 N N . GLY A 1 91 ? -14.605 -2.743 24.979 1.00 93.44 91 GLY A N 1
ATOM 709 C CA . GLY A 1 91 ? -14.211 -3.934 24.228 1.00 93.44 91 GLY A CA 1
ATOM 710 C C . GLY A 1 91 ? -13.879 -3.599 22.773 1.00 93.44 91 GLY A C 1
ATOM 711 O O . GLY A 1 91 ? -14.637 -2.899 22.099 1.00 93.44 91 GLY A O 1
ATOM 712 N N . VAL A 1 92 ? -12.759 -4.126 22.272 1.00 92.25 92 VAL A N 1
ATOM 713 C CA . VAL A 1 92 ? -12.424 -4.059 20.843 1.00 92.25 92 VAL A CA 1
ATOM 714 C C . VAL A 1 92 ? -13.440 -4.912 20.071 1.00 92.25 92 VAL A C 1
ATOM 716 O O . VAL A 1 92 ? -13.661 -6.063 20.460 1.00 92.25 92 VAL A O 1
ATOM 719 N N . PRO A 1 93 ? -14.071 -4.396 18.998 1.00 92.44 93 PRO A N 1
ATOM 720 C CA . PRO A 1 93 ? -15.013 -5.188 18.218 1.00 92.44 93 PRO A CA 1
ATOM 721 C C . PRO A 1 93 ? -14.311 -6.418 17.636 1.00 92.44 93 PRO A C 1
ATOM 723 O O . PRO A 1 93 ? -13.172 -6.343 17.166 1.00 92.44 93 PRO A O 1
ATOM 726 N N . ARG A 1 94 ? -14.995 -7.564 17.658 1.00 94.38 94 ARG A N 1
ATOM 727 C CA . ARG A 1 94 ? -14.493 -8.782 17.022 1.00 94.38 94 ARG A CA 1
ATOM 728 C C . ARG A 1 94 ? -14.519 -8.585 15.510 1.00 94.38 94 ARG A C 1
ATOM 730 O O . ARG A 1 94 ? -15.591 -8.467 14.926 1.00 94.38 94 ARG A O 1
ATOM 737 N N . ILE A 1 95 ? -13.343 -8.571 14.894 1.00 95.19 95 ILE A N 1
ATOM 738 C CA . ILE A 1 95 ? -13.202 -8.532 13.439 1.00 95.19 95 ILE A CA 1
ATOM 739 C C . ILE A 1 95 ? -13.035 -9.967 12.946 1.00 95.19 95 ILE A C 1
ATOM 741 O O .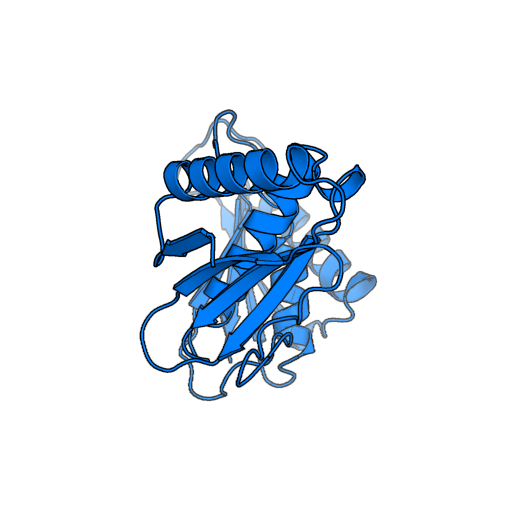 ILE A 1 95 ? -12.139 -10.685 13.392 1.00 95.19 95 ILE A O 1
ATOM 745 N N . GLU A 1 96 ? -13.928 -10.409 12.069 1.00 94.12 96 GLU A N 1
ATOM 746 C CA . GLU A 1 96 ? -13.863 -11.745 11.478 1.00 94.12 96 GLU A CA 1
ATOM 747 C C . GLU A 1 96 ? -12.874 -11.779 10.311 1.00 94.12 96 GLU A C 1
ATOM 749 O O . GLU A 1 96 ? -12.653 -10.768 9.649 1.00 94.12 96 GLU A O 1
ATOM 754 N N . ASN A 1 97 ? -12.281 -12.951 10.057 1.00 95.06 97 ASN A N 1
ATOM 755 C CA . ASN A 1 97 ? -11.404 -13.199 8.906 1.00 95.06 97 ASN A CA 1
ATOM 756 C C . ASN A 1 97 ? -10.261 -12.180 8.751 1.00 95.06 97 ASN A C 1
ATOM 758 O O . ASN A 1 97 ? -9.940 -11.765 7.635 1.00 95.06 97 ASN A O 1
ATOM 762 N N . VAL A 1 98 ? -9.658 -11.764 9.869 1.00 96.75 98 VAL A N 1
ATOM 763 C CA . VAL A 1 98 ? -8.501 -10.862 9.865 1.00 96.75 98 VAL A CA 1
ATOM 764 C C . VAL A 1 98 ? -7.368 -11.475 9.053 1.00 96.75 98 VAL A C 1
ATOM 766 O O . VAL A 1 98 ? -6.936 -12.597 9.311 1.00 96.75 98 VAL A O 1
ATOM 769 N N . ASP A 1 99 ? -6.866 -10.706 8.095 1.00 95.44 99 ASP A N 1
ATOM 770 C CA . ASP A 1 99 ? -5.811 -11.122 7.188 1.00 95.44 99 ASP A CA 1
ATOM 771 C C . ASP A 1 99 ? -4.901 -9.935 6.863 1.00 95.44 99 ASP A C 1
ATOM 773 O O . ASP A 1 99 ? -5.119 -9.155 5.934 1.00 95.44 99 ASP A O 1
ATOM 777 N N . ASN A 1 100 ? -3.847 -9.804 7.665 1.00 92.62 100 ASN A N 1
ATOM 778 C CA . ASN A 1 100 ? -2.835 -8.768 7.494 1.00 92.62 100 ASN A CA 1
ATOM 779 C C . ASN A 1 100 ? -1.679 -9.212 6.580 1.00 92.62 100 ASN A C 1
ATOM 781 O O . ASN A 1 100 ? -0.691 -8.486 6.472 1.00 92.62 100 ASN A O 1
ATOM 785 N N . THR A 1 101 ? -1.781 -10.360 5.908 1.00 95.25 101 THR A N 1
ATOM 786 C CA . THR A 1 101 ? -0.753 -10.825 4.963 1.00 95.25 101 THR A CA 1
ATOM 787 C C . THR A 1 101 ? -0.825 -10.066 3.637 1.00 95.25 101 THR A C 1
ATOM 789 O O . THR A 1 101 ? -1.765 -9.307 3.379 1.00 95.25 101 THR A O 1
ATOM 792 N N . PHE A 1 102 ? 0.158 -10.298 2.773 1.00 95.62 102 PHE A N 1
ATOM 793 C CA . PHE A 1 102 ? 0.149 -9.918 1.363 1.00 95.62 102 PHE A CA 1
ATOM 794 C C . PHE A 1 102 ? -0.120 -11.133 0.452 1.00 95.62 102 PHE A C 1
ATOM 796 O O . PHE A 1 102 ? -0.005 -11.035 -0.769 1.00 95.62 102 PHE A O 1
ATOM 803 N N . SER A 1 103 ? -0.508 -12.285 1.009 1.00 95.38 103 SER A N 1
ATOM 804 C CA . SER A 1 103 ? -0.814 -13.495 0.239 1.00 95.38 103 SER A CA 1
ATOM 805 C C . SER A 1 103 ? -2.050 -13.297 -0.632 1.00 95.38 103 SER A C 1
ATOM 807 O O . SER A 1 103 ? -3.087 -12.840 -0.153 1.00 95.38 103 SER A O 1
ATOM 809 N N . LEU A 1 104 ? -1.971 -13.658 -1.904 1.00 94.38 104 LEU A N 1
ATOM 810 C CA . LEU A 1 104 ? -3.068 -13.538 -2.855 1.00 94.38 104 LEU A CA 1
ATOM 811 C C . LEU A 1 104 ? -3.550 -14.927 -3.292 1.00 94.38 104 LEU A C 1
ATOM 813 O O . LEU A 1 104 ? -2.755 -15.867 -3.334 1.00 94.38 104 LEU A O 1
ATOM 817 N N . PRO A 1 105 ? -4.835 -15.087 -3.653 1.00 93.06 105 PRO A N 1
ATOM 818 C CA . PRO A 1 105 ? -5.292 -16.333 -4.249 1.00 93.06 105 PRO A CA 1
ATOM 819 C C . PRO A 1 105 ? -4.552 -16.614 -5.566 1.00 93.06 105 PRO A C 1
ATOM 821 O O . PRO A 1 105 ? -4.406 -15.726 -6.403 1.00 93.06 105 PRO A O 1
ATOM 824 N N . GLY A 1 106 ? -4.128 -17.861 -5.791 1.00 89.81 106 GLY A N 1
ATOM 825 C CA . GLY A 1 106 ? -3.344 -18.232 -6.982 1.00 89.81 106 GLY A CA 1
ATOM 826 C C . GLY A 1 106 ? -4.089 -18.124 -8.322 1.00 89.81 106 GLY A C 1
ATOM 827 O O . GLY A 1 106 ? -3.469 -18.233 -9.372 1.00 89.81 106 GLY A O 1
ATOM 828 N N . TYR A 1 107 ? -5.409 -17.914 -8.306 1.00 92.25 107 TYR A N 1
ATOM 829 C CA . TYR A 1 107 ? -6.254 -17.832 -9.504 1.00 92.25 107 TYR A CA 1
ATOM 830 C C . TYR A 1 107 ? -6.512 -16.401 -9.998 1.00 92.25 107 TYR A C 1
ATOM 832 O O . TYR A 1 107 ? -7.255 -16.214 -10.965 1.00 92.25 107 TYR A O 1
ATOM 840 N N . ILE A 1 108 ? -5.967 -15.375 -9.337 1.00 94.75 108 ILE A N 1
ATOM 841 C CA . ILE A 1 108 ? -6.190 -13.993 -9.774 1.00 94.75 108 ILE A CA 1
ATOM 842 C C . ILE A 1 108 ? -5.538 -13.732 -11.137 1.00 94.75 108 ILE A C 1
ATOM 844 O O . ILE A 1 108 ? -4.621 -14.427 -11.566 1.00 94.75 108 ILE A O 1
ATOM 848 N N . LYS A 1 109 ? -6.014 -12.713 -11.850 1.00 94.62 109 LYS A N 1
ATOM 849 C CA . LYS A 1 109 ? -5.391 -12.283 -13.109 1.00 94.62 109 LYS A CA 1
ATOM 850 C C . LYS A 1 109 ? -4.202 -11.364 -12.820 1.00 94.62 109 LYS A C 1
ATOM 852 O O . LYS A 1 109 ? -4.226 -10.682 -11.800 1.00 94.62 109 LYS A O 1
ATOM 857 N N . PRO A 1 110 ? -3.197 -11.280 -13.711 1.00 95.88 110 PRO A N 1
ATOM 858 C CA . PRO A 1 110 ? -2.165 -10.254 -13.617 1.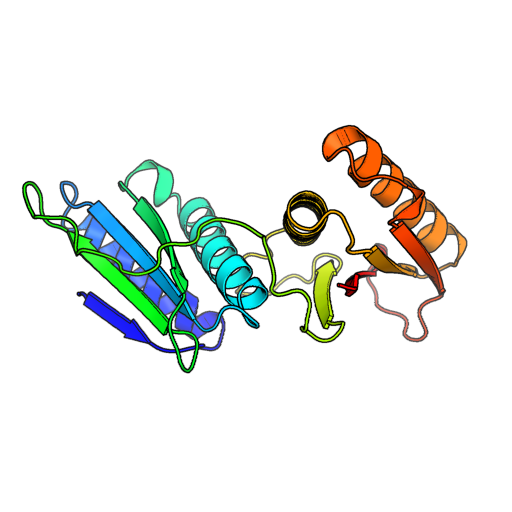00 95.88 110 PRO A CA 1
ATOM 859 C C . PRO A 1 110 ? -2.773 -8.852 -13.537 1.00 95.88 110 PRO A C 1
ATOM 861 O O . PRO A 1 110 ? -3.733 -8.545 -14.246 1.00 95.88 110 PRO A O 1
ATOM 864 N N . PHE A 1 111 ? -2.197 -7.989 -12.705 1.00 94.69 111 PHE A N 1
ATOM 865 C CA . PHE A 1 111 ? -2.712 -6.639 -12.489 1.00 94.69 111 PHE A CA 1
ATOM 866 C C . PHE A 1 111 ? -1.585 -5.648 -12.197 1.00 94.69 111 PHE A C 1
ATOM 868 O O . PHE A 1 111 ? -0.480 -6.013 -11.784 1.00 94.69 111 PHE A O 1
ATOM 875 N N . ARG A 1 112 ? -1.864 -4.364 -12.428 1.00 93.62 112 ARG A N 1
ATOM 876 C CA . ARG A 1 112 ? -0.948 -3.285 -12.062 1.00 93.62 112 ARG A CA 1
ATOM 877 C C . ARG A 1 112 ? -1.148 -2.956 -10.591 1.00 93.62 112 ARG A C 1
ATOM 879 O O . ARG A 1 112 ? -2.225 -2.523 -10.200 1.00 93.62 112 ARG A O 1
ATOM 886 N N . LEU A 1 113 ? -0.098 -3.136 -9.805 1.00 91.38 113 LEU A N 1
ATOM 887 C CA . LEU A 1 113 ? -0.111 -2.877 -8.376 1.00 91.38 113 LEU A CA 1
ATOM 888 C C . LEU A 1 113 ? 0.017 -1.377 -8.085 1.00 91.38 113 LEU A C 1
ATOM 890 O O . LEU A 1 113 ? -0.758 -0.839 -7.313 1.00 91.38 113 LEU A O 1
ATOM 894 N N . GLY A 1 114 ? 0.959 -0.687 -8.726 1.00 87.81 114 GLY A N 1
ATOM 895 C CA . GLY A 1 114 ? 1.210 0.726 -8.442 1.00 87.81 114 GLY A CA 1
ATOM 896 C C . GLY A 1 114 ? 1.990 1.423 -9.545 1.00 87.81 114 GLY A C 1
ATOM 897 O O . GLY A 1 114 ? 2.540 0.772 -10.439 1.00 87.81 114 GLY A O 1
ATOM 898 N N . THR A 1 115 ? 2.012 2.755 -9.496 1.00 87.62 115 THR A N 1
ATOM 899 C CA . THR A 1 115 ? 2.794 3.587 -10.417 1.00 87.62 115 THR A CA 1
ATOM 900 C C . THR A 1 115 ? 3.534 4.668 -9.633 1.00 87.62 115 THR A C 1
ATOM 902 O O . THR A 1 115 ? 2.889 5.539 -9.068 1.00 87.62 115 THR A O 1
ATOM 905 N N . GLU A 1 116 ? 4.870 4.642 -9.629 1.00 86.31 116 GLU A N 1
ATOM 906 C CA . GLU A 1 116 ? 5.670 5.769 -9.134 1.00 86.31 116 GLU A CA 1
ATOM 907 C C . GLU A 1 116 ? 5.647 6.869 -10.201 1.00 86.31 116 GLU A C 1
ATOM 909 O O . GLU A 1 116 ? 6.281 6.738 -11.261 1.00 86.31 116 GLU A O 1
ATOM 914 N N . TYR A 1 117 ? 4.933 7.956 -9.918 1.00 76.06 117 TYR A N 1
ATOM 915 C CA . TYR A 1 117 ? 5.047 9.195 -10.675 1.00 76.06 117 TYR A CA 1
ATOM 916 C C . TYR A 1 117 ? 6.137 10.091 -10.067 1.00 76.06 117 TYR A C 1
ATOM 918 O O . TYR A 1 117 ? 6.293 10.136 -8.847 1.00 76.06 117 TYR A O 1
ATOM 926 N N . PRO A 1 118 ? 6.909 10.811 -10.899 1.00 64.88 118 PRO A N 1
ATOM 927 C CA . PRO A 1 118 ? 7.710 11.938 -10.436 1.00 64.88 118 PRO A CA 1
ATOM 928 C C . PRO A 1 118 ? 6.782 12.960 -9.799 1.00 64.88 118 PRO A C 1
ATOM 930 O O . PRO A 1 118 ? 5.752 13.240 -10.408 1.00 64.88 118 PRO A O 1
ATOM 933 N N . GLU A 1 119 ? 7.173 13.492 -8.641 1.00 55.16 119 GLU A N 1
ATOM 934 C CA . GLU A 1 119 ? 6.477 14.529 -7.869 1.00 55.16 119 GLU A CA 1
ATOM 935 C C . GLU A 1 119 ? 5.716 15.504 -8.783 1.00 55.16 119 GLU A C 1
ATOM 937 O O . GLU A 1 119 ? 6.291 16.445 -9.332 1.00 55.16 119 GLU A O 1
ATOM 942 N N . PHE A 1 120 ? 4.422 15.251 -8.988 1.00 48.06 120 PHE A N 1
ATOM 943 C CA . PHE A 1 120 ? 3.506 16.314 -9.344 1.00 48.06 120 PHE A CA 1
ATOM 944 C C . PHE A 1 120 ? 3.053 16.921 -8.023 1.00 48.06 120 PHE A C 1
ATOM 946 O O . PHE A 1 120 ? 2.520 16.252 -7.140 1.00 48.06 120 PHE A O 1
ATOM 953 N N . VAL A 1 121 ? 3.411 18.192 -7.894 1.00 45.22 121 VAL A N 1
ATOM 954 C CA . VAL A 1 121 ? 2.889 19.161 -6.940 1.00 45.22 121 VAL A CA 1
ATOM 955 C C . VAL A 1 121 ? 1.363 19.154 -7.104 1.00 45.22 121 VAL A C 1
ATOM 957 O O . VAL A 1 121 ? 0.900 19.225 -8.239 1.00 45.22 121 VAL A O 1
ATOM 960 N N . ASP A 1 122 ? 0.624 19.021 -6.002 1.00 45.91 122 ASP A N 1
ATOM 961 C CA . ASP A 1 122 ? -0.850 19.095 -5.887 1.00 45.91 122 ASP A CA 1
ATOM 962 C C . ASP A 1 122 ? -1.666 17.790 -5.866 1.00 45.91 122 ASP A C 1
ATOM 964 O O . ASP A 1 122 ? -2.896 17.858 -5.876 1.00 45.91 122 ASP A O 1
ATOM 968 N N . ASP A 1 123 ? -1.062 16.604 -5.723 1.00 49.78 123 ASP A N 1
ATOM 969 C CA . ASP A 1 123 ? -1.873 15.452 -5.300 1.00 49.78 123 ASP A CA 1
ATOM 970 C C . ASP A 1 123 ? -2.247 15.621 -3.815 1.00 49.78 123 ASP A C 1
ATOM 972 O O . ASP A 1 123 ? -1.414 15.502 -2.915 1.00 49.78 123 ASP A O 1
ATOM 976 N N . ILE A 1 124 ? -3.530 15.909 -3.562 1.00 53.59 124 ILE A N 1
ATOM 977 C CA . ILE A 1 124 ? -4.150 15.992 -2.225 1.00 53.59 124 ILE A CA 1
ATOM 978 C C . ILE A 1 124 ? -3.938 14.677 -1.448 1.00 53.59 124 ILE A C 1
ATOM 980 O O . ILE A 1 124 ? -3.866 14.660 -0.217 1.00 53.59 124 ILE A O 1
ATOM 984 N N . CYS A 1 125 ? -3.753 13.571 -2.172 1.00 64.44 125 CYS A N 1
ATOM 985 C CA . CYS A 1 125 ? -3.339 12.295 -1.618 1.00 64.44 125 CYS A CA 1
ATOM 986 C C . CYS A 1 125 ? -1.870 12.333 -1.197 1.00 64.44 125 CYS A C 1
ATOM 988 O O . CYS A 1 125 ? -1.013 12.528 -2.061 1.00 64.44 125 CYS A O 1
ATOM 990 N N . PRO A 1 126 ? -1.526 12.032 0.069 1.00 58.66 126 PRO A N 1
ATOM 991 C CA . PRO A 1 126 ? -0.142 11.752 0.405 1.00 58.66 126 PRO A CA 1
ATOM 992 C C . PRO A 1 126 ? 0.308 10.566 -0.453 1.00 58.66 126 PRO A C 1
ATOM 994 O O . PRO A 1 126 ? -0.126 9.435 -0.234 1.00 58.66 126 PRO A O 1
ATOM 997 N N . GLY A 1 127 ? 1.121 10.851 -1.474 1.00 54.69 127 GLY A N 1
ATOM 998 C CA . GLY A 1 127 ? 1.714 9.849 -2.344 1.00 54.69 127 GLY A CA 1
ATOM 999 C C . GLY A 1 127 ? 2.609 8.972 -1.490 1.00 54.69 127 GLY A C 1
ATOM 1000 O O . GLY A 1 127 ? 3.754 9.330 -1.203 1.00 54.69 127 GLY A O 1
ATOM 1001 N N . ASP A 1 128 ? 2.067 7.864 -0.993 1.00 53.84 128 ASP A N 1
ATOM 1002 C CA . ASP A 1 128 ? 2.867 6.925 -0.236 1.00 53.84 128 ASP A CA 1
ATOM 1003 C C . ASP A 1 128 ? 3.834 6.285 -1.226 1.00 53.84 128 ASP A C 1
ATOM 1005 O O . ASP A 1 128 ? 3.433 5.467 -2.047 1.00 53.84 128 ASP A O 1
ATOM 1009 N N . ARG A 1 129 ? 5.116 6.662 -1.126 1.00 58.81 129 ARG A N 1
ATOM 1010 C CA . ARG A 1 129 ? 6.264 6.162 -1.913 1.00 58.81 129 ARG A CA 1
ATOM 1011 C C . ARG A 1 129 ? 6.544 4.6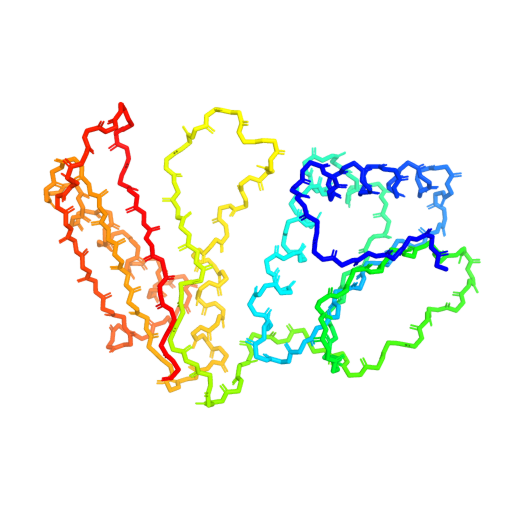67 -1.675 1.00 58.81 129 ARG A C 1
ATOM 1013 O O . ARG A 1 129 ? 7.677 4.193 -1.835 1.00 58.81 129 ARG A O 1
ATOM 1020 N N . SER A 1 130 ? 5.547 3.943 -1.185 1.00 71.06 130 SER A N 1
ATOM 1021 C CA . SER A 1 130 ? 5.595 2.570 -0.732 1.00 71.06 130 SER A CA 1
ATOM 1022 C C . SER A 1 130 ? 5.191 1.590 -1.824 1.00 71.06 130 SER A C 1
ATOM 1024 O O . SER A 1 130 ? 5.242 0.391 -1.569 1.00 71.06 130 SER A O 1
ATOM 1026 N N . GLU A 1 131 ? 4.874 2.016 -3.056 1.00 85.56 131 GLU A N 1
ATOM 1027 C CA . GLU A 1 131 ? 4.456 1.094 -4.123 1.00 85.56 131 GLU A CA 1
ATOM 1028 C C . GLU A 1 131 ? 5.493 -0.009 -4.334 1.00 85.56 131 GLU A C 1
ATOM 1030 O O . GLU A 1 131 ? 5.150 -1.176 -4.494 1.00 85.56 131 GLU A O 1
ATOM 1035 N N . LYS A 1 132 ? 6.777 0.339 -4.235 1.00 90.56 132 LYS A N 1
ATOM 1036 C CA . LYS A 1 132 ? 7.892 -0.607 -4.300 1.00 90.56 132 LYS A CA 1
ATOM 1037 C C . LYS A 1 132 ? 7.965 -1.552 -3.102 1.00 90.56 132 LYS A C 1
ATOM 1039 O O . LYS A 1 132 ? 8.270 -2.726 -3.295 1.00 90.56 132 LYS A O 1
ATOM 1044 N N . SER A 1 133 ? 7.744 -1.063 -1.879 1.00 91.69 133 SER A N 1
ATOM 1045 C CA . SER A 1 133 ? 7.772 -1.909 -0.676 1.00 91.69 133 SER A CA 1
ATOM 1046 C C . SER A 1 133 ? 6.550 -2.816 -0.605 1.00 91.69 133 SER A C 1
ATOM 1048 O O . SER A 1 133 ? 6.686 -3.984 -0.266 1.00 91.69 133 SER A O 1
ATOM 1050 N N . VAL A 1 134 ? 5.379 -2.311 -0.996 1.00 92.56 134 VAL A N 1
ATOM 1051 C CA . VAL A 1 134 ? 4.141 -3.083 -1.123 1.00 92.56 134 VAL A CA 1
ATOM 1052 C C . VAL A 1 134 ? 4.309 -4.136 -2.216 1.00 92.56 134 VAL A C 1
ATOM 1054 O O . VAL A 1 134 ? 4.020 -5.305 -1.986 1.00 92.56 134 VAL A O 1
ATOM 1057 N N . PHE A 1 135 ? 4.878 -3.772 -3.370 1.00 95.38 135 PHE A N 1
ATOM 1058 C CA . PHE A 1 135 ? 5.223 -4.725 -4.427 1.00 95.38 135 PHE A CA 1
ATOM 1059 C C . PHE A 1 135 ? 6.163 -5.824 -3.949 1.00 95.38 135 PHE A C 1
ATOM 1061 O O . PHE A 1 135 ? 5.928 -6.999 -4.223 1.00 95.38 135 PHE A O 1
ATOM 1068 N N . ALA A 1 136 ? 7.208 -5.453 -3.214 1.00 96.25 136 ALA A N 1
ATOM 1069 C CA . ALA A 1 136 ? 8.124 -6.418 -2.637 1.00 96.25 136 ALA A CA 1
ATOM 1070 C C . ALA A 1 136 ? 7.415 -7.346 -1.641 1.00 96.25 136 ALA A C 1
ATOM 1072 O O . ALA A 1 136 ? 7.591 -8.554 -1.733 1.00 96.25 136 ALA A O 1
ATOM 1073 N N . ALA A 1 137 ? 6.566 -6.812 -0.759 1.00 96.06 137 ALA A N 1
ATOM 1074 C CA . ALA A 1 137 ? 5.802 -7.604 0.201 1.00 96.06 137 ALA A CA 1
ATOM 1075 C C . ALA A 1 137 ? 4.865 -8.612 -0.490 1.00 96.06 137 ALA A C 1
ATOM 1077 O O . ALA A 1 137 ? 4.861 -9.786 -0.128 1.00 96.06 137 ALA A O 1
ATOM 1078 N N . PHE A 1 138 ? 4.167 -8.203 -1.557 1.00 96.81 138 PHE A N 1
ATOM 1079 C CA . PHE A 1 138 ? 3.370 -9.122 -2.377 1.00 96.81 138 PHE A CA 1
ATOM 1080 C C . PHE A 1 138 ? 4.217 -10.229 -3.010 1.00 96.81 138 PHE A C 1
ATOM 1082 O O . PHE A 1 138 ? 3.807 -11.385 -3.016 1.00 96.81 138 PHE A O 1
ATOM 1089 N N . LEU A 1 139 ? 5.406 -9.925 -3.532 1.00 97.25 139 LEU A N 1
ATOM 1090 C CA . LEU A 1 139 ? 6.277 -10.967 -4.081 1.00 97.25 139 LEU A CA 1
ATOM 1091 C C . LEU A 1 139 ? 6.862 -11.880 -2.992 1.00 97.25 139 LEU A C 1
ATOM 1093 O O . LEU A 1 139 ? 7.058 -13.069 -3.248 1.00 97.25 139 LEU A O 1
ATOM 1097 N N . SER A 1 140 ? 7.139 -11.364 -1.797 1.00 96.81 140 SER A N 1
ATOM 1098 C CA . SER A 1 140 ? 7.635 -12.165 -0.673 1.00 96.81 140 SER A CA 1
ATOM 1099 C C . SER A 1 140 ? 6.604 -13.186 -0.198 1.00 96.81 140 SER A C 1
ATOM 1101 O O . SER A 1 140 ? 6.937 -14.363 -0.079 1.00 96.81 140 SER A O 1
ATOM 1103 N N . ASP A 1 141 ? 5.350 -12.765 -0.022 1.00 96.81 141 ASP A N 1
ATOM 1104 C CA . ASP A 1 141 ? 4.275 -13.629 0.487 1.00 96.81 141 ASP A CA 1
ATOM 1105 C C . ASP A 1 141 ? 3.726 -14.601 -0.571 1.00 96.81 141 ASP A C 1
ATOM 1107 O O . ASP A 1 141 ? 3.002 -15.539 -0.243 1.00 96.81 141 ASP A O 1
ATOM 1111 N N . ASN A 1 142 ? 4.092 -14.420 -1.846 1.00 97.31 142 ASN A N 1
ATOM 1112 C CA . ASN A 1 142 ? 3.650 -15.268 -2.954 1.00 97.31 142 ASN A CA 1
ATOM 1113 C C . ASN A 1 142 ? 4.861 -15.800 -3.744 1.00 97.31 142 ASN A C 1
ATOM 1115 O O . ASN A 1 142 ? 5.210 -15.234 -4.781 1.00 97.31 142 ASN A O 1
ATOM 1119 N N . PRO A 1 143 ? 5.537 -16.879 -3.293 1.00 95.12 143 PRO A N 1
ATOM 1120 C CA . PRO A 1 143 ? 6.831 -17.310 -3.839 1.00 95.12 143 PRO A CA 1
ATOM 1121 C C . PRO A 1 143 ? 6.831 -17.699 -5.325 1.00 95.12 143 PRO A C 1
ATOM 1123 O O . PRO A 1 143 ? 7.865 -17.582 -5.986 1.00 95.12 143 PRO A O 1
ATOM 1126 N N . THR A 1 144 ? 5.692 -18.147 -5.859 1.00 95.88 144 THR A N 1
ATOM 1127 C CA . THR A 1 144 ? 5.532 -18.521 -7.275 1.00 95.88 144 THR A CA 1
ATOM 1128 C C . THR A 1 144 ? 5.340 -17.318 -8.192 1.00 95.88 144 THR A C 1
ATOM 1130 O O . THR A 1 144 ? 5.670 -17.396 -9.377 1.00 95.88 144 THR A O 1
ATOM 1133 N N . ALA A 1 145 ? 4.872 -16.198 -7.637 1.00 97.25 145 ALA A N 1
ATOM 1134 C CA . ALA A 1 145 ? 4.547 -15.007 -8.397 1.00 97.25 145 ALA A CA 1
ATOM 1135 C C . ALA A 1 145 ? 5.797 -14.355 -8.996 1.00 97.25 145 ALA A C 1
ATOM 1137 O O . ALA A 1 145 ? 6.918 -14.473 -8.485 1.00 97.25 145 ALA A O 1
ATOM 1138 N N . ARG A 1 146 ? 5.607 -13.603 -10.071 1.00 97.88 146 ARG A N 1
ATOM 1139 C CA . ARG A 1 146 ? 6.626 -12.807 -10.750 1.00 97.88 146 ARG A CA 1
ATOM 1140 C C . ARG A 1 146 ? 6.215 -11.343 -10.798 1.00 97.88 146 ARG A C 1
ATOM 1142 O O . ARG A 1 146 ? 5.064 -10.969 -10.592 1.00 97.88 146 ARG A O 1
ATOM 1149 N N . GLY A 1 147 ? 7.194 -10.504 -11.088 1.00 97.88 147 GLY A N 1
ATOM 1150 C CA . GLY A 1 147 ? 7.039 -9.068 -11.169 1.00 97.88 147 GLY A CA 1
ATOM 1151 C C . GLY A 1 147 ? 7.516 -8.527 -12.504 1.00 97.88 147 GLY A C 1
ATOM 1152 O O . GLY A 1 147 ? 8.683 -8.699 -12.852 1.00 97.88 147 GLY A O 1
ATOM 1153 N N . ASN A 1 148 ? 6.651 -7.813 -13.219 1.00 98.44 148 ASN A N 1
ATOM 1154 C CA . ASN A 1 148 ? 7.055 -7.010 -14.368 1.00 98.44 148 ASN A CA 1
ATOM 1155 C C . ASN A 1 148 ? 7.163 -5.544 -13.935 1.00 98.44 148 ASN A C 1
ATOM 1157 O O . ASN A 1 148 ? 6.247 -4.990 -13.334 1.00 98.44 148 ASN A O 1
ATOM 1161 N N . ILE A 1 149 ? 8.285 -4.902 -14.249 1.00 98.12 149 ILE A N 1
ATOM 1162 C CA . ILE A 1 149 ? 8.561 -3.513 -13.880 1.00 98.12 149 ILE A CA 1
ATOM 1163 C C . ILE A 1 149 ? 8.822 -2.724 -15.155 1.00 98.12 149 ILE A C 1
ATOM 1165 O O . ILE A 1 149 ? 9.833 -2.921 -15.837 1.00 98.12 149 ILE A O 1
ATOM 1169 N N . VAL A 1 150 ? 7.909 -1.817 -15.489 1.00 97.06 150 VAL A N 1
ATOM 1170 C CA . VAL A 1 150 ? 8.041 -0.951 -16.665 1.00 97.06 150 VAL A CA 1
ATOM 1171 C C . VAL A 1 150 ? 8.632 0.373 -16.215 1.00 97.06 150 VAL A C 1
ATOM 1173 O O . VAL A 1 150 ? 8.076 1.036 -15.350 1.00 97.06 150 VAL A O 1
ATOM 1176 N N . VAL A 1 151 ? 9.762 0.771 -16.800 1.00 95.88 151 VAL A N 1
ATOM 1177 C CA . VAL A 1 151 ? 10.434 2.030 -16.447 1.00 95.88 151 VAL A CA 1
ATOM 1178 C C . VAL A 1 151 ? 10.465 2.929 -17.667 1.00 95.88 151 VAL A C 1
ATOM 1180 O O . VAL A 1 151 ? 11.126 2.616 -18.658 1.00 95.88 151 VAL A O 1
ATOM 1183 N N . ARG A 1 152 ? 9.766 4.061 -17.604 1.00 94.06 152 ARG A N 1
ATOM 1184 C CA . ARG A 1 152 ? 9.634 4.994 -18.723 1.00 94.06 152 ARG A CA 1
ATOM 1185 C C . ARG A 1 152 ? 10.411 6.274 -18.435 1.00 94.06 152 ARG A C 1
ATOM 1187 O O . ARG A 1 152 ? 9.985 7.108 -17.638 1.00 94.06 152 ARG A O 1
ATOM 1194 N N . GLY A 1 153 ? 11.549 6.454 -19.100 1.00 92.12 153 GLY A N 1
ATOM 1195 C CA . GLY A 1 153 ? 12.412 7.636 -18.964 1.00 92.12 153 GLY A CA 1
ATOM 1196 C C . GLY A 1 153 ? 12.378 8.547 -20.192 1.00 92.12 153 GLY A C 1
ATOM 1197 O O . GLY A 1 153 ? 12.015 8.108 -21.284 1.00 92.12 153 GLY A O 1
ATOM 1198 N N . ARG A 1 154 ? 12.815 9.807 -20.043 1.00 90.62 154 ARG A N 1
ATOM 1199 C CA . ARG A 1 154 ? 13.008 10.735 -21.180 1.00 90.62 154 ARG A CA 1
ATOM 1200 C C . ARG A 1 154 ? 13.983 10.172 -22.221 1.00 90.62 154 ARG A C 1
ATOM 1202 O O . ARG A 1 154 ? 13.819 10.369 -23.422 1.00 90.62 154 ARG A O 1
ATOM 1209 N N . THR A 1 155 ? 14.982 9.430 -21.752 1.00 92.31 155 THR A N 1
ATOM 1210 C CA . THR A 1 155 ? 15.904 8.649 -22.577 1.00 92.31 155 THR A CA 1
ATOM 1211 C C . THR A 1 155 ? 15.915 7.197 -22.108 1.00 92.31 155 THR A C 1
ATOM 1213 O O . THR A 1 155 ? 15.610 6.898 -20.948 1.00 92.31 155 THR A O 1
ATOM 1216 N N . LEU A 1 156 ? 16.301 6.283 -23.002 1.00 94.50 156 LEU A N 1
ATOM 1217 C CA . LEU A 1 156 ? 16.465 4.873 -22.644 1.00 94.50 156 LEU A CA 1
ATOM 1218 C C . LEU A 1 156 ? 17.562 4.684 -21.584 1.00 94.50 156 LEU A C 1
ATOM 1220 O O . LEU A 1 156 ? 17.423 3.836 -20.708 1.00 94.50 156 LEU A O 1
ATOM 1224 N N . THR A 1 157 ? 18.617 5.500 -21.626 1.00 95.19 157 THR A N 1
ATOM 1225 C CA . THR A 1 157 ? 19.705 5.492 -20.639 1.00 95.19 157 THR A CA 1
ATOM 1226 C C . THR A 1 157 ? 19.185 5.776 -19.231 1.00 95.19 157 THR A C 1
ATOM 1228 O O . THR A 1 157 ? 19.461 5.006 -18.314 1.00 95.19 157 THR A O 1
ATOM 1231 N N . LEU A 1 158 ? 18.360 6.817 -19.062 1.00 93.62 158 LEU A N 1
ATOM 1232 C CA . LEU A 1 158 ? 17.752 7.143 -17.767 1.00 93.62 158 LEU A CA 1
ATOM 1233 C C . LEU A 1 158 ? 16.814 6.031 -17.280 1.00 93.62 158 LEU A C 1
ATOM 1235 O O . LEU A 1 158 ? 16.842 5.668 -16.104 1.00 93.62 158 LEU A O 1
ATOM 1239 N N . ALA A 1 159 ? 16.020 5.449 -18.186 1.00 95.06 159 ALA A N 1
ATOM 1240 C CA . ALA A 1 159 ? 15.148 4.325 -17.853 1.00 95.06 159 ALA A CA 1
ATOM 1241 C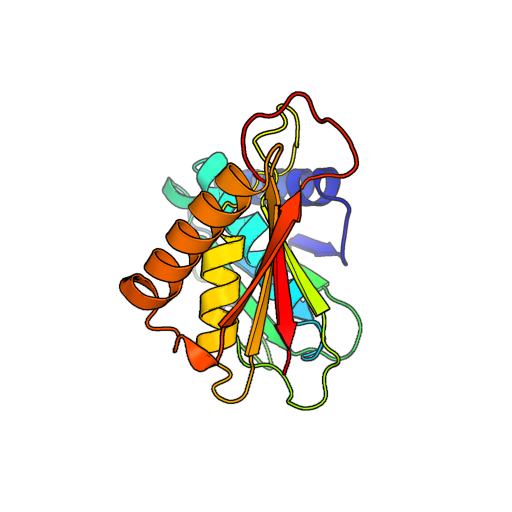 C . ALA A 1 159 ? 15.945 3.105 -17.359 1.00 95.06 159 ALA A C 1
ATOM 1243 O O . ALA A 1 159 ? 15.611 2.523 -16.329 1.00 95.06 159 ALA A O 1
ATOM 1244 N N . LYS A 1 160 ? 17.035 2.747 -18.052 1.00 97.25 160 LYS A N 1
ATOM 1245 C CA . LYS A 1 160 ? 17.928 1.648 -17.654 1.00 97.25 160 LYS A CA 1
ATOM 1246 C C . LYS A 1 160 ? 18.604 1.917 -16.307 1.00 97.25 160 LYS A C 1
ATOM 1248 O O . LYS A 1 160 ? 18.643 1.023 -15.466 1.00 97.25 160 LYS A O 1
ATOM 1253 N N . ALA A 1 161 ? 19.076 3.142 -16.068 1.00 96.50 161 ALA A N 1
ATOM 1254 C CA . ALA A 1 161 ? 19.698 3.520 -14.799 1.00 96.50 161 ALA A CA 1
ATOM 1255 C C . ALA A 1 161 ? 18.720 3.399 -13.612 1.00 96.50 161 ALA A C 1
ATOM 1257 O O . ALA A 1 161 ? 19.053 2.798 -12.587 1.00 96.50 161 ALA A O 1
ATOM 1258 N N . LYS A 1 162 ? 17.480 3.895 -13.758 1.00 95.00 162 LYS A N 1
ATOM 1259 C CA . LYS A 1 162 ? 16.428 3.734 -12.735 1.00 95.00 162 LYS A CA 1
ATOM 1260 C C . LYS A 1 162 ? 16.045 2.262 -12.550 1.00 95.00 162 LYS A C 1
ATOM 1262 O O . LYS A 1 162 ? 15.939 1.834 -11.404 1.00 95.00 162 LYS A O 1
ATOM 1267 N N . ALA A 1 163 ? 15.907 1.482 -13.626 1.00 96.75 163 ALA A N 1
ATOM 1268 C CA . ALA A 1 163 ? 15.638 0.042 -13.548 1.00 96.75 163 ALA A CA 1
ATOM 1269 C C . ALA A 1 163 ? 16.719 -0.702 -12.743 1.00 96.75 163 ALA A C 1
ATOM 1271 O O . ALA A 1 163 ? 16.394 -1.444 -11.820 1.00 96.75 163 ALA A O 1
ATOM 1272 N N . ALA A 1 164 ? 18.001 -0.434 -13.012 1.00 97.25 164 ALA A N 1
ATOM 1273 C CA . ALA A 1 164 ? 19.112 -1.017 -12.260 1.00 97.25 164 ALA A CA 1
ATOM 1274 C C . ALA A 1 164 ? 19.085 -0.624 -10.771 1.00 97.25 164 ALA A C 1
ATOM 1276 O O . ALA A 1 164 ? 19.363 -1.452 -9.902 1.00 97.25 164 ALA A O 1
ATOM 1277 N N . ARG A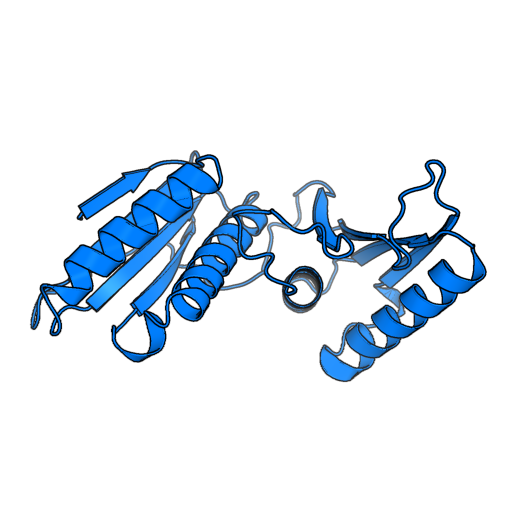 1 165 ? 18.713 0.625 -10.448 1.00 96.00 165 ARG A N 1
ATOM 1278 C CA . ARG A 1 165 ? 18.514 1.069 -9.057 1.00 96.00 165 ARG A CA 1
ATOM 1279 C C . ARG A 1 165 ? 17.390 0.290 -8.372 1.00 96.00 165 ARG A C 1
ATOM 1281 O O . ARG A 1 165 ? 17.611 -0.217 -7.279 1.00 96.00 165 ARG A O 1
ATOM 1288 N N . ILE A 1 166 ? 16.233 0.153 -9.021 1.00 95.75 166 ILE A N 1
ATOM 1289 C CA . ILE A 1 166 ? 15.095 -0.612 -8.486 1.00 95.75 166 ILE A CA 1
ATOM 1290 C C . ILE A 1 166 ? 15.486 -2.076 -8.267 1.00 95.75 166 ILE A C 1
ATOM 1292 O O . ILE A 1 166 ? 15.228 -2.607 -7.193 1.00 95.75 166 ILE A O 1
ATOM 1296 N N . LEU A 1 167 ? 16.151 -2.710 -9.239 1.00 97.00 167 LEU A N 1
ATOM 1297 C CA . LEU A 1 167 ? 16.610 -4.094 -9.122 1.00 97.00 167 LEU A CA 1
ATOM 1298 C C . LEU A 1 167 ? 17.543 -4.285 -7.921 1.00 97.00 167 LEU A C 1
ATOM 1300 O O . LEU A 1 167 ? 17.357 -5.225 -7.151 1.00 97.00 167 LEU A O 1
ATOM 1304 N N . ARG A 1 168 ? 18.524 -3.390 -7.731 1.00 97.12 168 ARG A N 1
ATOM 1305 C CA . ARG A 1 168 ? 19.413 -3.436 -6.559 1.00 97.12 168 ARG A CA 1
ATOM 1306 C C . ARG A 1 168 ? 18.634 -3.317 -5.254 1.00 97.12 168 ARG A C 1
ATOM 1308 O O . ARG A 1 168 ? 18.901 -4.082 -4.338 1.00 97.12 168 ARG A O 1
ATOM 1315 N N . THR A 1 169 ? 17.663 -2.409 -5.181 1.00 96.00 169 THR A N 1
ATOM 1316 C CA . THR A 1 169 ? 16.814 -2.257 -3.995 1.00 96.00 169 THR A CA 1
ATOM 1317 C C . THR A 1 169 ? 15.975 -3.511 -3.733 1.00 96.00 169 THR A C 1
ATOM 1319 O O . THR A 1 169 ? 16.004 -4.024 -2.622 1.00 96.00 169 THR A O 1
ATOM 1322 N N . LEU A 1 170 ? 15.274 -4.047 -4.737 1.00 96.56 170 LEU A N 1
ATOM 1323 C CA . LEU A 1 170 ? 14.424 -5.235 -4.575 1.00 96.56 170 LEU A CA 1
ATOM 1324 C C . LEU A 1 170 ? 15.225 -6.481 -4.177 1.00 96.56 170 LEU A C 1
ATOM 1326 O O . LEU A 1 170 ? 14.797 -7.222 -3.299 1.00 96.56 170 LEU A O 1
ATOM 1330 N N . LYS A 1 171 ? 16.409 -6.687 -4.764 1.00 96.69 171 LYS A N 1
ATOM 1331 C CA . LYS A 1 171 ? 17.289 -7.801 -4.386 1.00 96.69 171 LYS A CA 1
ATOM 1332 C C . LYS A 1 171 ? 17.949 -7.596 -3.024 1.00 96.69 171 LYS A C 1
ATOM 1334 O O . LYS A 1 171 ? 18.023 -8.533 -2.246 1.00 96.69 171 LYS A O 1
ATOM 1339 N N . GLY A 1 172 ? 18.482 -6.403 -2.774 1.00 96.06 172 GLY A N 1
ATOM 1340 C CA . GLY A 1 172 ? 19.307 -6.127 -1.599 1.00 96.06 172 GLY A CA 1
ATOM 1341 C C . GLY A 1 172 ? 18.485 -5.890 -0.338 1.00 96.06 172 GLY A C 1
ATOM 1342 O O . GLY A 1 172 ? 18.718 -6.538 0.670 1.00 96.06 172 GLY A O 1
ATOM 1343 N N . GLN A 1 173 ? 17.515 -4.977 -0.400 1.00 95.94 173 GLN A N 1
ATOM 1344 C CA . GLN A 1 173 ? 16.713 -4.592 0.764 1.00 95.94 173 GLN A CA 1
ATOM 1345 C C . GLN A 1 173 ? 15.566 -5.571 1.032 1.00 95.94 173 GLN A C 1
ATOM 1347 O O . GLN A 1 173 ? 15.229 -5.803 2.187 1.00 95.94 173 GLN A O 1
ATOM 1352 N N . TYR A 1 174 ? 14.964 -6.128 -0.021 1.00 96.19 174 TYR A N 1
ATOM 1353 C CA . TYR A 1 174 ? 13.757 -6.952 0.098 1.00 96.19 174 TYR A CA 1
ATOM 1354 C C . TYR A 1 174 ? 13.969 -8.433 -0.243 1.00 96.19 174 TYR A C 1
ATOM 1356 O O . TYR A 1 174 ? 13.005 -9.189 -0.262 1.00 96.19 174 TYR A O 1
ATOM 1364 N N . ALA A 1 175 ? 15.206 -8.854 -0.531 1.00 96.50 175 ALA A N 1
ATOM 1365 C CA . ALA A 1 175 ? 15.562 -10.245 -0.829 1.00 96.50 175 ALA A CA 1
ATOM 1366 C C . ALA A 1 175 ? 14.748 -10.910 -1.965 1.00 96.50 175 ALA A C 1
ATOM 1368 O O . ALA A 1 175 ? 14.636 -12.134 -2.026 1.00 96.50 175 ALA A O 1
ATOM 1369 N N . ILE A 1 176 ? 14.208 -10.132 -2.911 1.00 97.44 176 ILE A N 1
ATOM 1370 C CA . ILE A 1 176 ? 13.437 -10.689 -4.028 1.00 97.44 176 ILE A CA 1
ATOM 1371 C C . ILE A 1 176 ? 14.383 -11.321 -5.050 1.00 97.44 176 ILE A C 1
ATOM 1373 O O . ILE A 1 176 ? 15.304 -10.674 -5.558 1.00 97.44 176 ILE A O 1
ATOM 1377 N N . ALA A 1 177 ? 14.141 -12.588 -5.391 1.00 96.44 177 ALA A N 1
ATOM 1378 C CA . ALA A 1 177 ? 14.964 -13.316 -6.349 1.00 96.44 177 ALA A CA 1
ATOM 1379 C C . ALA A 1 177 ? 14.930 -12.652 -7.739 1.00 96.44 177 ALA A C 1
ATOM 1381 O O . ALA A 1 177 ? 13.871 -12.360 -8.294 1.00 96.44 177 ALA A O 1
ATOM 1382 N N . GLY A 1 178 ? 16.108 -12.420 -8.328 1.00 93.81 178 GLY A N 1
ATOM 1383 C CA . GLY A 1 178 ? 16.228 -11.660 -9.579 1.00 93.81 178 GLY A CA 1
ATOM 1384 C C . GLY A 1 178 ? 15.546 -12.319 -10.783 1.00 93.81 178 GLY A C 1
ATOM 1385 O O . GLY A 1 178 ? 15.053 -11.616 -11.653 1.00 93.81 178 GLY A O 1
ATOM 1386 N N . ASN A 1 179 ? 15.461 -13.651 -10.810 1.00 96.56 179 ASN A N 1
ATOM 1387 C CA . ASN A 1 179 ? 14.749 -14.414 -11.843 1.00 96.56 179 ASN A CA 1
ATOM 1388 C C . ASN A 1 179 ? 13.218 -14.259 -11.778 1.00 96.56 179 ASN A C 1
ATOM 1390 O O . ASN A 1 179 ? 12.531 -14.641 -12.721 1.00 96.56 179 ASN A O 1
ATOM 1394 N N . ARG A 1 180 ? 12.681 -13.705 -10.685 1.00 97.50 180 ARG A N 1
ATOM 1395 C CA . ARG A 1 180 ? 11.257 -13.375 -10.543 1.00 97.50 180 ARG A CA 1
ATOM 1396 C C . ARG A 1 180 ? 10.932 -11.966 -11.036 1.00 97.50 180 ARG A C 1
ATOM 1398 O O . ARG A 1 180 ? 9.762 -11.605 -11.072 1.00 97.50 180 ARG A O 1
ATOM 1405 N N . LEU A 1 181 ? 11.937 -11.167 -11.399 1.00 98.12 181 LEU A N 1
ATOM 1406 C CA . LEU A 1 181 ? 11.780 -9.766 -11.775 1.00 98.12 181 LEU A CA 1
ATOM 1407 C C . LEU A 1 181 ? 12.162 -9.545 -13.239 1.00 98.12 181 LEU A C 1
ATOM 1409 O O . LEU A 1 181 ? 13.311 -9.741 -13.632 1.00 98.12 181 LEU A O 1
ATOM 1413 N N . HIS A 1 182 ? 11.224 -9.048 -14.037 1.00 98.19 182 HIS A N 1
ATOM 1414 C CA . HIS A 1 182 ? 11.469 -8.647 -15.418 1.00 98.19 182 HIS A CA 1
ATOM 1415 C C . HIS A 1 182 ? 11.356 -7.134 -15.566 1.00 98.19 182 HIS A C 1
ATOM 1417 O O . HIS A 1 182 ? 10.390 -6.519 -15.120 1.00 98.19 182 HIS A O 1
ATOM 1423 N N . PHE A 1 183 ? 12.333 -6.527 -16.237 1.00 98.19 183 PHE A N 1
ATOM 1424 C CA . PHE A 1 183 ? 12.392 -5.082 -16.421 1.00 98.19 183 PHE A CA 1
ATOM 1425 C C . PHE A 1 183 ? 12.193 -4.700 -17.883 1.00 98.19 183 PHE A C 1
ATOM 1427 O O . PHE A 1 183 ? 12.863 -5.214 -18.778 1.00 98.19 183 PHE A O 1
ATOM 1434 N N . PHE A 1 184 ? 11.329 -3.714 -18.110 1.00 97.94 184 PHE A N 1
ATOM 1435 C CA . PHE A 1 184 ? 11.008 -3.178 -19.427 1.00 97.94 184 PHE A CA 1
ATOM 1436 C C . PHE A 1 184 ? 11.356 -1.685 -19.474 1.00 97.94 184 PHE A C 1
ATOM 1438 O O . PHE A 1 184 ? 10.471 -0.833 -19.355 1.00 97.94 184 PHE A O 1
ATOM 1445 N N . PRO A 1 185 ? 12.644 -1.326 -19.628 1.00 97.00 185 PRO A N 1
ATOM 1446 C CA . PRO A 1 185 ? 13.032 0.062 -19.822 1.00 97.00 185 PRO A CA 1
ATOM 1447 C C . PRO A 1 185 ? 12.546 0.543 -21.195 1.00 97.00 185 PRO A C 1
ATOM 1449 O O . PRO A 1 185 ? 12.741 -0.126 -22.218 1.00 97.00 185 PRO A O 1
ATOM 1452 N N . ARG A 1 186 ? 11.897 1.706 -21.222 1.00 95.44 186 ARG A N 1
ATOM 1453 C CA . ARG A 1 186 ? 11.334 2.324 -22.425 1.00 95.44 186 ARG A CA 1
ATOM 1454 C C . ARG A 1 186 ? 11.611 3.825 -22.437 1.00 95.44 186 ARG A C 1
ATOM 1456 O O . ARG A 1 186 ? 11.645 4.479 -21.393 1.00 95.44 186 ARG A O 1
ATOM 1463 N N . LYS A 1 187 ? 11.785 4.376 -23.639 1.00 92.56 187 LYS A N 1
ATOM 1464 C CA . LYS A 1 187 ? 11.695 5.823 -23.849 1.00 92.56 187 LYS A CA 1
ATOM 1465 C C . LYS A 1 187 ? 10.221 6.223 -23.735 1.00 92.56 187 LYS A C 1
ATOM 1467 O O . LYS A 1 187 ? 9.359 5.508 -24.244 1.00 92.56 187 LYS A O 1
ATOM 1472 N N . ARG A 1 188 ? 9.923 7.326 -23.053 1.00 85.81 188 ARG A N 1
ATOM 1473 C CA . ARG A 1 188 ? 8.563 7.878 -23.007 1.00 85.81 188 ARG A CA 1
ATOM 1474 C C . ARG A 1 188 ? 8.116 8.333 -24.396 1.00 85.81 188 ARG A C 1
ATOM 1476 O O . ARG A 1 188 ? 8.915 8.890 -25.145 1.00 85.81 188 ARG A O 1
ATOM 1483 N N . SER A 1 189 ? 6.843 8.098 -24.702 1.00 80.88 189 SER A N 1
ATOM 1484 C CA . SER A 1 189 ? 6.177 8.589 -25.912 1.00 80.88 189 SER A CA 1
ATOM 1485 C C . SER A 1 189 ? 5.761 10.055 -25.786 1.00 80.88 189 SER A C 1
ATOM 1487 O O . SER A 1 189 ? 5.804 10.777 -26.773 1.00 80.88 189 SER A O 1
ATOM 1489 N N . VAL A 1 190 ? 5.412 10.500 -24.573 1.00 77.25 190 VAL A N 1
ATOM 1490 C CA . VAL A 1 190 ? 4.980 11.874 -24.290 1.00 77.25 190 VAL A CA 1
ATOM 1491 C C . VAL A 1 190 ? 6.051 12.597 -23.463 1.00 77.25 190 VAL A C 1
ATOM 1493 O O . VAL A 1 190 ? 6.487 12.059 -22.434 1.00 77.25 190 VAL A O 1
ATOM 1496 N N . PRO A 1 191 ? 6.504 13.791 -23.885 1.00 65.88 191 PRO A N 1
ATOM 1497 C CA . PRO A 1 191 ? 7.365 14.628 -23.067 1.00 65.88 191 PRO A CA 1
ATOM 1498 C C . PRO A 1 191 ? 6.548 15.186 -21.898 1.00 65.88 191 PRO A C 1
ATOM 1500 O O . PRO A 1 191 ? 5.629 15.973 -22.081 1.00 65.88 191 PRO A O 1
ATOM 1503 N N . LEU A 1 192 ? 6.883 14.754 -20.686 1.00 69.25 192 LEU A N 1
ATOM 1504 C CA . LEU A 1 192 ? 6.479 15.441 -19.463 1.00 69.25 192 LEU A CA 1
ATOM 1505 C C . LEU A 1 192 ? 7.645 16.333 -19.041 1.00 69.25 192 LEU A C 1
ATOM 1507 O O . LEU A 1 192 ? 8.803 15.941 -19.210 1.00 69.25 192 LEU A O 1
ATOM 1511 N N . ASN A 1 193 ? 7.350 17.488 -18.446 1.00 68.38 193 ASN A N 1
ATOM 1512 C CA . ASN A 1 193 ? 8.375 18.410 -17.940 1.00 68.38 193 ASN A CA 1
ATOM 1513 C C . ASN A 1 193 ? 9.199 17.818 -16.778 1.00 68.38 193 ASN A C 1
ATOM 1515 O O . ASN A 1 193 ? 10.201 18.399 -16.370 1.00 68.38 193 ASN A O 1
ATOM 1519 N N . ASN A 1 194 ? 8.825 16.638 -16.268 1.00 67.50 194 ASN A N 1
ATOM 1520 C CA . ASN A 1 194 ? 9.539 15.955 -15.199 1.00 67.50 194 ASN A CA 1
ATOM 1521 C C . ASN A 1 194 ? 10.785 15.182 -15.686 1.00 67.50 194 ASN A C 1
ATOM 1523 O O . ASN A 1 194 ? 10.791 14.449 -16.685 1.00 67.50 194 ASN A O 1
ATOM 1527 N N . LEU A 1 195 ? 11.870 15.320 -14.922 1.00 72.44 195 LEU A N 1
ATOM 1528 C CA . LEU A 1 195 ? 13.149 14.672 -15.219 1.00 72.44 195 LEU A CA 1
ATOM 1529 C C . LEU A 1 195 ? 13.182 13.199 -14.780 1.00 72.44 195 LEU A C 1
ATOM 1531 O O . LEU A 1 195 ? 13.884 12.396 -15.402 1.00 72.44 195 LEU A O 1
ATOM 1535 N N . GLU A 1 196 ? 12.409 12.808 -13.762 1.00 83.81 196 GLU A N 1
ATOM 1536 C CA . GLU A 1 196 ? 12.479 11.447 -13.219 1.00 83.81 196 GLU A CA 1
ATOM 1537 C C . GLU A 1 196 ? 11.669 10.418 -14.027 1.00 83.81 196 GLU A C 1
ATOM 1539 O O . GLU A 1 196 ? 10.570 10.719 -14.487 1.00 83.81 196 GLU A O 1
ATOM 1544 N N . PRO A 1 197 ? 12.157 9.180 -14.231 1.00 87.56 197 PRO A N 1
ATOM 1545 C CA . PRO A 1 197 ? 11.384 8.127 -14.895 1.00 87.56 197 PRO A CA 1
ATOM 1546 C C . PRO A 1 197 ? 10.117 7.718 -14.127 1.00 87.56 197 PRO A C 1
ATOM 1548 O O . PRO A 1 197 ? 10.177 7.531 -12.917 1.00 87.56 197 PRO A O 1
ATOM 1551 N N . ILE A 1 198 ? 9.022 7.482 -14.857 1.00 90.06 198 ILE A N 1
ATOM 1552 C CA . ILE A 1 198 ? 7.804 6.848 -14.322 1.00 90.06 198 ILE A CA 1
ATOM 1553 C C . ILE A 1 198 ? 8.060 5.344 -14.194 1.00 90.06 198 ILE A C 1
ATOM 1555 O O . ILE A 1 198 ? 8.675 4.751 -15.091 1.00 90.06 198 ILE A O 1
ATOM 1559 N N . VAL A 1 199 ? 7.587 4.725 -13.114 1.00 92.38 199 VAL A N 1
ATOM 1560 C CA . VAL A 1 199 ? 7.721 3.280 -12.884 1.00 92.38 199 VAL A CA 1
ATOM 1561 C C . VAL A 1 199 ? 6.353 2.660 -12.686 1.00 92.38 199 VAL A C 1
ATOM 1563 O O . VAL A 1 199 ? 5.605 3.116 -11.840 1.00 92.38 199 VAL A O 1
ATOM 1566 N N . GLU A 1 200 ? 6.047 1.592 -13.409 1.00 94.31 200 GLU A N 1
ATOM 1567 C CA . GLU A 1 200 ? 4.847 0.785 -13.182 1.00 94.31 200 GLU A CA 1
ATOM 1568 C C . GLU A 1 200 ? 5.251 -0.574 -12.607 1.00 94.31 200 GLU A C 1
ATOM 1570 O O . GLU A 1 200 ? 6.140 -1.243 -13.148 1.00 94.31 200 GLU A O 1
ATOM 1575 N N . TYR A 1 201 ? 4.566 -0.995 -11.547 1.00 96.06 201 TYR A N 1
ATOM 1576 C CA . TYR A 1 201 ? 4.734 -2.296 -10.907 1.00 96.06 201 TYR A CA 1
ATOM 1577 C C . TYR A 1 201 ? 3.564 -3.200 -11.272 1.00 96.06 201 TYR A C 1
ATOM 1579 O O . TYR A 1 201 ? 2.420 -2.910 -10.928 1.00 96.06 201 TYR A O 1
ATOM 1587 N N . TRP A 1 202 ? 3.845 -4.298 -11.965 1.00 97.50 202 TRP A N 1
ATOM 1588 C CA . TRP A 1 202 ? 2.855 -5.280 -12.393 1.00 97.50 202 TRP A CA 1
ATOM 1589 C C . TRP A 1 202 ? 3.102 -6.602 -11.679 1.00 97.50 202 TRP A C 1
ATOM 1591 O O . TRP A 1 202 ? 4.205 -7.149 -11.750 1.00 97.50 202 TRP A O 1
ATOM 1601 N N . TYR A 1 203 ? 2.077 -7.098 -10.992 1.00 97.12 203 TYR A N 1
ATOM 1602 C CA . TYR A 1 203 ? 2.094 -8.377 -10.296 1.00 97.12 203 TYR A CA 1
ATOM 1603 C C . TYR A 1 203 ? 1.568 -9.478 -11.220 1.00 97.12 203 TYR A C 1
ATOM 1605 O O . TYR A 1 203 ? 0.545 -9.305 -11.890 1.00 97.12 203 TYR A O 1
ATOM 1613 N N . LEU A 1 204 ? 2.281 -10.602 -11.260 1.00 96.69 204 LEU A N 1
ATOM 1614 C CA . LEU A 1 204 ? 1.950 -11.778 -12.053 1.00 96.69 204 LEU A CA 1
ATOM 1615 C C . LEU A 1 204 ? 1.883 -12.976 -11.095 1.00 96.69 204 LEU A C 1
ATOM 1617 O O . LEU A 1 204 ? 2.937 -13.351 -10.592 1.00 96.69 204 LEU A O 1
ATOM 1621 N N . PRO A 1 205 ? 0.697 -13.527 -10.798 1.00 92.31 205 PRO A N 1
ATOM 1622 C CA . PRO A 1 205 ? 0.549 -14.664 -9.885 1.00 92.31 205 PRO A CA 1
ATOM 1623 C C . PRO A 1 205 ? 1.286 -15.922 -10.360 1.00 92.31 205 PRO A C 1
ATOM 1625 O O . PRO A 1 205 ? 1.454 -16.087 -11.593 1.00 92.31 205 PRO A O 1
#

Radius of gyration: 18.82 Å; chains: 1; bounding box: 38×38×55 Å

Sequence (205 aa):
MLDEHGLLPCDDSLGRLDAWYADLSNNPNSIGLAVVSGPPEEKHRSVFRQHLMQANARFRKASEVLELKYVRANSPGEIKIQLWRIPAGGGVPRIENVDNTFSLPGYIKPFRLGTEYPEFVDDICPGDRSEKSVFAAFLSDNPTARGNIVVRGRTLTLAKAKAARILRTLKGQYAIAGNRLHFFPRKRSVPLNNLEPIVEYWYLP

Foldseek 3Di:
DPDKDFDDPPVVLLVVLVVLLVVCVVQQLWAKEKEKEEALLCVLVSVVSQLLSVLSCVVVVSVVRHHYHYWYAYDPDGIMIDIDIAHHVRDDDDGPRTDPALEGPPPHAKDWSDKDDDDDPDPPGPPRPCSLVSLLRNCVNPVVKAKEKEKEACDLVLSVVVVVVSLCCSCPVSVRDSVRYHYHRYYDPDDDPDHHIMMIIMIGD